Protein 4RS7 (pdb70)

Nearest PDB structures (foldseek):
  6o0c-assembly1_A  TM=2.290E-01  e=5.615E+00  synthetic construct

Foldseek 3Di:
DQLVVVCVCPPVVVCVVVVNAPPVNSVVVSVVVVVVVVVVVLVVVLVVPVVVVCVVVPDDPVRSVVVVCCCVVVPDDDDPVRVD/DQLVVVCVCPPVVVCCVVVNAPVVRSVVVSVVVVVVVVVVVLVVVLVVPVLVVCVVVPDDPVRSVVVSCCCVVVPDDDDPVRPD/DQLVVQCVCPPVVVCCVVVNDPVVRSVVVSVVVVVVVVVVVLVVVCVVPVVVVCVVVPDDPVRSVVVSCCCVVVPDDDDPVRPD/DLLVVVCVVPPVVVCCVVVNAPPVNSVVVSVVVVVVVVVVVLVVVLVVPVLVVCVVVPDDPVRSVVVSCCVVVVPDDDDCVRPPD

Sequence (337 aa):
ADLESLYRAPSIKKLVDEGKLTEKDAEKVYEIWRNEAIYKQASLLWYNTVDLLLKRIGLSEKEREEIFYEVRPYFRLFSREEVFADLESLYRAPSIKKLVDEGKLTEKDAEKVYEIWRNEAIYKQASLLWYNTVDLLLKRIGLSEKEREEIFYEVRPYFRLFSREEVFADLESLYRAPSIKKLVDEGKLTEKDAEKVYEIWRNEAIYKQASLLWYNTVDLLLKRIGLSEKEREEIFYEVRPYFRLFSREEVFADLESLYRAPSIKKLVDEGKLTEKDAEKVYEIWRNEAIYKQASLLWYNTVDLLLKRIGLSEKEREEIFYEVRPYFRLFSREEVFP

B-factor: mean 24.47, std 10.12, range [9.1, 63.1]

Radius of gyration: 21.72 Å; Cα contacts (8 Å, |Δi|>4): 289; chains: 4; bounding box: 53×52×38 Å

Solvent-accessible surface area: 17763 Å² total

InterPro domains:
  IPR003115 ParB-like, N-terminal domain [PF02195] (6-83)
  IPR003115 ParB-like, N-terminal domain [SM00470] (8-95)
  IPR036086 ParB/Sulfiredoxin superfamily [SSF110849] (8-92)
  IPR054524 Ssol_1539-like, N-teminal, second subdomain [PF22445] (222-265)

Secondary structure (DSSP, 8-state):
-HHHHHHH--HHHHHHHTTSS-HHHHHHHHHHHH--HHHHHHHHHHHHTHHHHHHHTT--HHHHHHHHH--GGGSS---HHHH-/-HHHHHHH--HHHHHHHTTSS-HHHHHHHHHHHH--HHHHHHHHHHHTTHHHHHHHTT--HHHHHHHHH--GGGSS---HHHH--/-HHHHHHH--HHHHHHHTTSS-HHHHHHHHHHHH--HHHHHHHHHHHTTHHHHHHHTT--HHHHHHHHH--GGGSS---HHHH-/-HHHHHHH--HHHHHHHTTSS-HHHHHHHHHHHH--HHHHHHHHHHHHTHHHHHHHTT--HHHHHHHHH--GGGSS---HHHH-

Structure (mmCIF, N/CA/C/O backbone):
data_4RS7
#
_entry.id   4RS7
#
_cell.length_a   50.210
_cell.length_b   56.060
_cell.length_c   72.300
_cell.angle_alpha   90.00
_cell.angle_beta   94.40
_cell.angle_gamma   90.00
#
_symmetry.space_group_name_H-M   'P 1 21 1'
#
loop_
_entity.id
_entity.type
_entity.pdbx_description
1 polymer ParB-C
2 water water
#
loop_
_atom_site.group_PDB
_atom_site.id
_atom_site.type_symbol
_atom_site.label_atom_id
_atom_site.label_alt_id
_atom_site.label_comp_id
_atom_site.label_asym_id
_atom_site.label_entity_id
_atom_site.label_seq_id
_atom_site.pdbx_PDB_ins_code
_atom_site.Cartn_x
_atom_site.Cartn_y
_atom_site.Cartn_z
_atom_site.occupancy
_atom_site.B_iso_or_equiv
_atom_site.auth_seq_id
_atom_site.auth_comp_id
_atom_site.auth_asym_id
_atom_site.auth_atom_id
_atom_site.pdbx_PDB_model_num
ATOM 1 N N . ALA A 1 1 ? -13.821 7.915 -24.583 1.00 50.37 375 ALA R N 1
ATOM 2 C CA . ALA A 1 1 ? -13.433 7.374 -25.882 1.00 54.61 375 ALA R CA 1
ATOM 3 C C . ALA A 1 1 ? -13.845 5.910 -26.023 1.00 43.59 375 ALA R C 1
ATOM 4 O O . ALA A 1 1 ? -13.560 5.267 -27.034 1.00 41.59 375 ALA R O 1
ATOM 6 N N . ASP A 1 2 ? -14.522 5.391 -25.005 1.00 45.56 376 ASP R N 1
ATOM 7 C CA . ASP A 1 2 ? -14.942 3.998 -25.003 1.00 34.70 376 ASP R CA 1
ATOM 8 C C . ASP A 1 2 ? -15.819 3.654 -26.202 1.00 32.07 376 ASP R C 1
ATOM 9 O O . ASP A 1 2 ? -15.396 2.916 -27.089 1.00 28.35 376 ASP R O 1
ATOM 14 N N . LEU A 1 3 ? -17.036 4.191 -26.225 1.00 22.50 377 LEU R N 1
ATOM 15 C CA . LEU A 1 3 ? -18.009 3.816 -27.247 1.00 24.15 377 LEU R CA 1
ATOM 16 C C . LEU A 1 3 ? -17.484 4.032 -28.661 1.00 28.97 377 LEU R C 1
ATOM 17 O O . LEU A 1 3 ? -17.823 3.285 -29.577 1.00 25.13 377 LEU R O 1
ATOM 22 N N . GLU A 1 4 ? -16.652 5.049 -28.843 1.00 28.39 378 GLU R N 1
ATOM 23 C CA . GLU A 1 4 ? -16.096 5.306 -30.161 1.00 27.86 378 GLU R CA 1
ATOM 24 C C . GLU A 1 4 ? -15.166 4.174 -30.590 1.00 24.70 378 GLU R C 1
ATOM 25 O O . GLU A 1 4 ? -15.154 3.782 -31.755 1.00 22.01 378 GLU R O 1
ATOM 31 N N . SER A 1 5 ? -14.386 3.655 -29.647 1.00 24.24 379 SER R N 1
ATOM 32 C CA . SER A 1 5 ? -13.497 2.536 -29.938 1.00 27.27 379 SER R CA 1
ATOM 33 C C . SER A 1 5 ? -14.323 1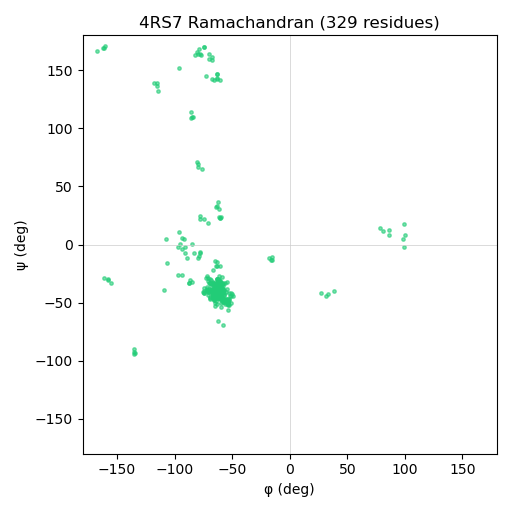.303 -30.280 1.00 19.35 379 SER R C 1
ATOM 34 O O . SER A 1 5 ? -14.042 0.606 -31.253 1.00 23.71 379 SER R O 1
ATOM 37 N N . LEU A 1 6 ? -15.351 1.054 -29.477 1.00 17.41 380 LEU R N 1
ATOM 38 C CA . LEU A 1 6 ? -16.242 -0.080 -29.696 1.00 21.93 380 LEU R CA 1
ATOM 39 C C . LEU A 1 6 ? -16.884 -0.025 -31.081 1.00 21.09 380 LEU R C 1
ATOM 40 O O . LEU A 1 6 ? -16.917 -1.025 -31.800 1.00 20.06 380 LEU R O 1
ATOM 45 N N . TYR A 1 7 ? -17.389 1.147 -31.454 1.00 22.22 381 TYR R N 1
ATOM 46 C CA . TYR A 1 7 ? -18.069 1.309 -32.737 1.00 18.88 381 TYR R CA 1
ATOM 47 C C . TYR A 1 7 ? -17.142 1.064 -33.922 1.00 24.08 381 TYR R C 1
ATOM 48 O O . TYR A 1 7 ? -17.558 0.503 -34.936 1.00 22.54 381 TYR R O 1
ATOM 57 N N . ARG A 1 8 ? -15.888 1.492 -33.804 1.00 23.46 382 ARG R N 1
ATOM 58 C CA . ARG A 1 8 ? -14.917 1.237 -34.863 1.00 25.81 382 ARG R CA 1
ATOM 59 C C . ARG A 1 8 ? -14.637 -0.255 -34.998 1.00 24.66 382 ARG R C 1
ATOM 60 O O . ARG A 1 8 ? -14.503 -0.775 -36.109 1.00 20.44 382 ARG R O 1
ATOM 68 N N . ALA A 1 9 ? -14.556 -0.941 -33.862 1.00 22.67 383 ALA R N 1
ATOM 69 C CA . ALA A 1 9 ? -14.260 -2.369 -33.854 1.00 23.58 383 ALA R CA 1
ATOM 70 C C . ALA A 1 9 ? -15.482 -3.210 -34.215 1.00 23.88 383 ALA R C 1
ATOM 71 O O . ALA A 1 9 ? -15.347 -4.290 -34.784 1.00 19.04 383 ALA R O 1
ATOM 81 N N . PRO A 1 11 ? -18.859 -2.545 -36.164 1.00 19.15 385 PRO R N 1
ATOM 82 C CA . PRO A 1 11 ? -19.826 -1.811 -36.987 1.00 19.88 385 PRO R CA 1
ATOM 83 C C . PRO A 1 11 ? -21.256 -2.305 -36.784 1.00 20.69 385 PRO R C 1
ATOM 84 O O . PRO A 1 11 ? -22.192 -1.520 -36.917 1.00 18.92 385 PRO R O 1
ATOM 88 N N . SER A 1 12 ? -21.419 -3.588 -36.469 1.00 19.37 386 SER R N 1
ATOM 89 C CA . SER A 1 12 ? -22.749 -4.161 -36.272 1.00 25.99 386 SER R CA 1
ATOM 90 C C . SER A 1 12 ? -23.445 -3.553 -35.065 1.00 19.66 386 SER R C 1
ATOM 91 O O . SER A 1 12 ? -24.659 -3.357 -35.073 1.00 16.43 386 SER R O 1
ATOM 94 N N . ILE A 1 13 ? -22.669 -3.271 -34.024 1.00 14.23 387 ILE R N 1
ATOM 95 C CA . ILE A 1 13 ? -23.206 -2.688 -32.801 1.00 15.54 387 ILE R CA 1
ATOM 96 C C . ILE A 1 13 ? -23.537 -1.210 -32.999 1.00 17.08 387 ILE R C 1
ATOM 97 O O . ILE A 1 13 ? -24.576 -0.726 -32.540 1.00 19.32 387 ILE R O 1
ATOM 102 N N . LYS A 1 14 ? -22.646 -0.500 -33.683 1.00 15.69 388 LYS R N 1
ATOM 103 C CA . LYS A 1 14 ? -22.898 0.884 -34.067 1.00 21.36 388 LYS R CA 1
ATOM 104 C C . LYS A 1 14 ? -24.229 1.001 -34.807 1.00 19.04 388 LYS R C 1
ATOM 105 O O . LYS A 1 14 ? -25.052 1.869 -34.501 1.00 20.38 388 LYS R O 1
ATOM 111 N N . LYS A 1 15 ? -24.434 0.119 -35.780 1.00 14.63 389 LYS R N 1
ATOM 112 C CA . LYS A 1 15 ? -25.657 0.123 -36.571 1.00 16.46 389 LYS R CA 1
ATOM 113 C C . LYS A 1 15 ? -26.895 -0.090 -35.695 1.00 18.31 389 LYS R C 1
ATOM 114 O O . LYS A 1 15 ? -27.878 0.638 -35.814 1.00 18.61 389 LYS R O 1
ATOM 120 N N . LEU A 1 16 ? -26.843 -1.080 -34.809 1.00 17.85 390 LEU R N 1
ATOM 121 C CA . LEU A 1 16 ? -27.970 -1.362 -33.925 1.00 20.82 390 LEU R CA 1
ATOM 122 C C . LEU A 1 16 ? -28.338 -0.154 -33.061 1.00 20.75 390 LEU R C 1
ATOM 123 O O . LEU A 1 16 ? -29.515 0.135 -32.861 1.00 21.00 390 LEU R O 1
ATOM 128 N N . VAL A 1 17 ? -27.335 0.552 -32.549 1.00 17.03 391 VAL R N 1
ATOM 129 C CA . VAL A 1 17 ? -27.593 1.765 -31.775 1.00 22.31 391 VAL R CA 1
ATOM 130 C C . VAL A 1 17 ? -28.198 2.858 -32.662 1.00 23.75 391 VAL R C 1
ATOM 131 O O . VAL A 1 17 ? -29.194 3.485 -32.297 1.00 22.45 391 VAL R O 1
ATOM 135 N N . ASP A 1 18 ? -27.597 3.073 -33.830 1.00 22.20 392 ASP R N 1
ATOM 136 C CA . ASP A 1 18 ? -28.080 4.085 -34.772 1.00 21.94 392 ASP R CA 1
ATOM 137 C C . ASP A 1 18 ? -29.510 3.806 -35.228 1.00 21.92 392 ASP R C 1
ATOM 138 O O . ASP A 1 18 ? -30.260 4.734 -35.529 1.00 22.89 392 ASP R O 1
ATOM 143 N N . GLU A 1 19 ? -29.870 2.524 -35.288 1.00 17.47 393 GLU R N 1
ATOM 144 C CA . GLU A 1 19 ? -31.200 2.103 -35.712 1.00 21.07 393 GLU R CA 1
ATOM 145 C C . GLU A 1 19 ? -32.203 2.266 -34.580 1.00 24.44 393 GLU R C 1
ATOM 146 O O . GLU A 1 19 ? -33.410 2.132 -34.782 1.00 22.87 393 GLU R O 1
ATOM 152 N N . GLY A 1 20 ? -31.694 2.542 -33.385 1.00 20.34 394 GLY R N 1
ATOM 153 C CA . GLY A 1 20 ? -32.538 2.720 -32.219 1.00 27.04 394 GLY R CA 1
ATOM 154 C C . GLY A 1 20 ? -32.895 1.434 -31.490 1.00 23.05 394 GLY R C 1
ATOM 155 O O . GLY A 1 20 ? -33.723 1.455 -30.586 1.00 24.08 394 GLY R O 1
ATOM 156 N N . LYS A 1 21 ? -32.274 0.319 -31.869 1.00 24.31 395 LYS R N 1
ATOM 157 C CA . LYS A 1 21 ? -32.585 -0.977 -31.254 1.00 22.27 395 LYS R CA 1
ATOM 158 C C . LYS A 1 21 ? -31.780 -1.240 -29.981 1.00 29.93 395 LYS R C 1
ATOM 159 O O . LYS A 1 21 ? -32.240 -1.934 -29.073 1.00 25.62 395 LYS R O 1
ATOM 165 N N . LEU A 1 22 ? -30.569 -0.700 -29.927 1.00 26.83 396 LEU R N 1
ATOM 166 C CA . LEU A 1 22 ? -29.749 -0.813 -28.729 1.00 27.80 396 LEU R CA 1
ATOM 167 C C . LEU A 1 22 ? -29.543 0.559 -28.112 1.00 25.39 396 LEU R C 1
ATOM 168 O O . LEU A 1 22 ? -29.205 1.515 -28.809 1.00 24.77 396 LEU R O 1
ATOM 173 N N . THR A 1 23 ? -29.751 0.657 -26.805 1.00 23.31 397 THR R N 1
ATOM 174 C CA . THR A 1 23 ? -29.549 1.919 -26.109 1.00 28.30 397 THR R CA 1
ATOM 175 C C . THR A 1 23 ? -28.062 2.150 -25.881 1.00 33.11 397 THR R C 1
ATOM 176 O O . THR A 1 23 ? -27.251 1.224 -25.994 1.00 28.70 397 THR R O 1
ATOM 180 N N . GLU A 1 24 ? -27.707 3.386 -25.555 1.00 23.73 398 GLU R N 1
ATOM 181 C CA . GLU A 1 24 ? -26.319 3.731 -25.294 1.00 30.36 398 GLU R CA 1
ATOM 182 C C . GLU A 1 24 ? -25.789 2.983 -24.073 1.00 32.12 398 GLU R C 1
ATOM 183 O O . GLU A 1 24 ? -24.646 2.530 -24.068 1.00 35.07 398 GLU R O 1
ATOM 189 N N . LYS A 1 25 ? -26.620 2.845 -23.042 1.00 27.41 399 LYS R N 1
ATOM 190 C CA . LYS A 1 25 ? -26.240 2.054 -21.875 1.00 31.38 399 LYS R CA 1
ATOM 191 C C . LYS A 1 25 ? -26.015 0.605 -22.282 1.00 35.09 399 LYS R C 1
ATOM 192 O O . LYS A 1 25 ? -25.102 -0.053 -21.785 1.00 31.64 399 LYS R O 1
ATOM 198 N N . ASP A 1 26 ? -26.859 0.110 -23.183 1.00 31.31 400 ASP R N 1
ATOM 199 C CA . ASP A 1 26 ? -26.666 -1.215 -23.759 1.00 30.22 400 ASP R CA 1
ATOM 200 C C . ASP A 1 26 ? -25.269 -1.321 -24.360 1.00 22.76 400 ASP R C 1
ATOM 201 O O . ASP A 1 26 ? -24.545 -2.280 -24.102 1.00 28.99 400 ASP R O 1
ATOM 206 N N . ALA A 1 27 ? -24.901 -0.331 -25.170 1.00 23.67 401 ALA R N 1
ATOM 207 C CA . ALA A 1 27 ? -23.601 -0.321 -25.833 1.00 23.86 401 ALA R CA 1
ATOM 208 C C . ALA A 1 27 ? -22.456 -0.274 -24.823 1.00 29.22 401 ALA R C 1
ATOM 209 O O . ALA A 1 27 ? -21.377 -0.819 -25.072 1.00 21.30 401 ALA R O 1
ATOM 211 N N . GLU A 1 28 ? -22.698 0.381 -23.690 1.00 26.19 402 GLU R N 1
ATOM 212 C CA . GLU A 1 28 ? -21.707 0.478 -22.620 1.00 27.92 402 GLU R CA 1
ATOM 213 C C . GLU A 1 28 ? -21.404 -0.894 -22.029 1.00 25.23 402 GLU R C 1
ATOM 214 O O . GLU A 1 28 ? -20.258 -1.198 -21.695 1.00 25.04 402 GLU R O 1
ATOM 220 N N . LYS A 1 29 ? -22.442 -1.712 -21.897 1.00 22.82 403 LYS R N 1
ATOM 221 C CA . LYS A 1 29 ? -22.291 -3.085 -21.431 1.00 20.33 403 LYS R CA 1
ATOM 222 C C . LYS A 1 29 ? -21.480 -3.897 -22.434 1.00 24.78 403 LYS R C 1
ATOM 223 O O . LYS A 1 29 ? -20.581 -4.646 -22.058 1.00 20.23 403 LYS R O 1
ATOM 229 N N . VAL A 1 30 ? -21.809 -3.741 -23.714 1.00 22.50 404 VAL R N 1
ATOM 230 C CA . VAL A 1 30 ? -21.116 -4.445 -24.790 1.00 21.11 404 VAL R CA 1
ATOM 231 C C . VAL A 1 30 ? -19.629 -4.099 -24.802 1.00 18.37 404 VAL R C 1
ATOM 232 O O . VAL A 1 30 ? -18.784 -4.969 -25.006 1.00 18.99 404 VAL R O 1
ATOM 236 N N . TYR A 1 31 ? -19.313 -2.826 -24.583 1.00 17.65 405 TYR R N 1
ATOM 237 C CA . TYR A 1 31 ? -17.923 -2.396 -24.488 1.00 18.96 405 TYR R CA 1
ATOM 238 C C . TYR A 1 31 ? -17.164 -3.220 -23.453 1.00 15.67 405 TYR R C 1
ATOM 239 O O . TYR A 1 31 ? -16.089 -3.748 -23.728 1.00 21.23 405 TYR R O 1
ATOM 248 N N . GLU A 1 32 ? -17.729 -3.319 -22.257 1.00 19.68 406 GLU R N 1
ATOM 249 C CA . GLU A 1 32 ? -17.065 -4.015 -21.160 1.00 26.88 406 GLU R CA 1
ATOM 250 C C . GLU A 1 32 ? -16.807 -5.481 -21.483 1.00 21.26 406 GLU R C 1
ATOM 251 O O . GLU A 1 32 ? -15.740 -6.010 -21.183 1.00 19.00 406 GLU R O 1
ATOM 257 N N . ILE A 1 33 ? -17.792 -6.125 -22.101 1.00 19.06 407 ILE R N 1
ATOM 258 C CA . ILE A 1 33 ? -17.663 -7.513 -22.521 1.00 18.66 407 ILE R CA 1
ATOM 259 C C . ILE A 1 33 ? -16.615 -7.660 -23.628 1.00 15.68 407 ILE R C 1
ATOM 260 O O . ILE A 1 33 ? -15.813 -8.595 -23.611 1.00 15.17 407 ILE R O 1
ATOM 265 N N . TRP A 1 34 ? -16.634 -6.735 -24.587 1.00 16.33 408 TRP R N 1
ATOM 266 C CA . TRP A 1 34 ? -15.641 -6.686 -25.662 1.00 17.17 408 TRP R CA 1
ATOM 267 C C . TRP A 1 34 ? -14.229 -6.646 -25.094 1.00 15.61 408 TRP R C 1
ATOM 268 O O . TRP A 1 34 ? -13.349 -7.390 -25.532 1.00 15.89 408 TRP R O 1
ATOM 279 N N . ARG A 1 35 ? -14.020 -5.775 -24.110 1.00 19.16 409 ARG R N 1
ATOM 280 C CA . ARG A 1 35 ? -12.725 -5.663 -23.446 1.00 17.78 409 ARG R CA 1
ATOM 281 C C . ARG A 1 35 ? -12.387 -6.923 -22.654 1.00 17.15 409 ARG R C 1
ATOM 282 O O . ARG A 1 35 ? -11.267 -7.426 -22.726 1.00 20.85 409 ARG R O 1
ATOM 290 N N . ASN A 1 36 ? -13.355 -7.430 -21.896 1.00 22.27 410 ASN R N 1
ATOM 291 C CA . ASN A 1 36 ? -13.131 -8.611 -21.068 1.00 18.37 410 ASN R CA 1
ATOM 292 C C . ASN A 1 36 ? -12.774 -9.845 -21.892 1.00 23.02 410 ASN R C 1
ATOM 293 O O . ASN A 1 36 ? -11.960 -10.676 -21.477 1.00 19.45 410 ASN R O 1
ATOM 306 N N . GLU A 1 38 ? -11.035 -10.068 -24.534 1.00 15.76 412 GLU R N 1
ATOM 307 C CA . GLU A 1 38 ? -9.633 -10.080 -24.941 1.00 17.84 412 GLU R CA 1
ATOM 308 C C . GLU A 1 38 ? -8.775 -10.852 -23.940 1.00 16.62 412 GLU R C 1
ATOM 309 O O . GLU A 1 38 ? -7.879 -11.604 -24.327 1.00 13.54 412 GLU R O 1
ATOM 315 N N . ALA A 1 39 ? -9.061 -10.674 -22.654 1.00 15.98 413 ALA R N 1
ATOM 316 C CA . ALA A 1 39 ? -8.280 -11.322 -21.604 1.00 16.19 413 ALA R CA 1
ATOM 317 C C . ALA A 1 39 ? -8.324 -12.848 -21.708 1.00 14.00 413 ALA R C 1
ATOM 318 O O . ALA A 1 39 ? -7.359 -13.529 -21.371 1.00 9.10 413 ALA R O 1
ATOM 320 N N . ILE A 1 40 ? -9.440 -13.385 -22.188 1.00 13.27 414 ILE R N 1
ATOM 321 C CA . ILE A 1 40 ? -9.563 -14.829 -22.334 1.00 14.23 414 ILE R CA 1
ATOM 322 C C . ILE A 1 40 ? -8.572 -15.349 -23.375 1.00 14.71 414 ILE R C 1
ATOM 323 O O . ILE A 1 40 ? -7.878 -16.340 -23.151 1.00 10.00 414 ILE R O 1
ATOM 328 N N . TYR A 1 41 ? -8.489 -14.666 -24.508 1.00 10.64 415 TYR R N 1
ATOM 329 C CA . TYR A 1 41 ? -7.578 -15.090 -25.562 1.00 15.29 415 TYR R CA 1
ATOM 330 C C . TYR A 1 41 ? -6.114 -14.843 -25.188 1.00 13.92 415 TYR R C 1
ATOM 331 O O . TYR A 1 41 ? -5.221 -15.577 -25.621 1.00 12.53 415 TYR R O 1
ATOM 340 N N . LYS A 1 42 ? -5.879 -13.828 -24.359 1.00 12.54 416 LYS R N 1
ATOM 341 C CA . LYS A 1 42 ? -4.549 -13.590 -23.801 1.00 13.99 416 LYS R CA 1
ATOM 342 C C . LYS A 1 42 ? -4.133 -14.720 -22.863 1.00 11.13 416 LYS R C 1
ATOM 343 O O . LYS A 1 42 ? -2.985 -15.153 -22.881 1.00 12.29 416 LYS R O 1
ATOM 349 N N . GLN A 1 43 ? -5.071 -15.182 -22.037 1.00 11.99 417 GLN R N 1
ATOM 350 C CA . GLN A 1 43 ? -4.797 -16.256 -21.075 1.00 12.95 417 GLN R CA 1
ATOM 351 C C . GLN A 1 43 ? -4.307 -17.520 -21.768 1.00 14.84 417 GLN R C 1
ATOM 352 O O . GLN A 1 43 ? -3.417 -18.216 -21.272 1.00 11.88 417 GLN R O 1
ATOM 358 N N . ALA A 1 44 ? -4.899 -17.810 -22.920 1.00 9.95 418 ALA R N 1
ATOM 359 C CA . ALA A 1 44 ? -4.484 -18.939 -23.737 1.00 11.30 418 ALA R CA 1
ATOM 360 C C . ALA A 1 44 ? -3.063 -18.745 -24.262 1.00 11.12 418 ALA R C 1
ATOM 361 O O . ALA A 1 44 ? -2.257 -19.673 -24.239 1.00 14.16 418 ALA R O 1
ATOM 363 N N . SER A 1 45 ? -2.754 -17.542 -24.742 1.00 11.14 419 SER R N 1
ATOM 364 C CA . SER A 1 45 ? -1.406 -17.255 -25.217 1.00 10.16 419 SER R CA 1
ATOM 365 C C . SER A 1 45 ? -0.402 -17.413 -24.080 1.00 13.65 419 SER R C 1
ATOM 366 O O . SER A 1 45 ? 0.693 -17.934 -24.279 1.00 14.76 419 SER R O 1
ATOM 369 N N . LEU A 1 46 ? -0.778 -16.949 -22.889 1.00 14.04 420 LEU R N 1
ATOM 370 C CA . LEU A 1 46 ? 0.081 -17.075 -21.714 1.00 15.70 420 LEU R CA 1
ATOM 371 C C . LEU A 1 46 ? 0.395 -18.536 -21.365 1.00 14.45 420 LEU R C 1
ATOM 372 O O . LEU A 1 46 ? 1.539 -18.871 -21.050 1.00 13.02 420 LEU R O 1
ATOM 377 N N . LEU A 1 47 ? -0.616 -19.400 -21.411 1.00 12.66 421 LEU R N 1
ATOM 378 C CA . LEU A 1 47 ? -0.397 -20.821 -21.163 1.00 16.43 421 LEU R CA 1
ATOM 379 C C . LEU A 1 47 ? 0.586 -21.384 -22.184 1.00 17.40 421 LEU R C 1
ATOM 380 O O . LEU A 1 47 ? 1.509 -22.109 -21.826 1.00 16.11 421 LEU R O 1
ATOM 385 N N . TRP A 1 48 ? 0.388 -21.042 -23.455 1.00 14.36 422 TRP R N 1
ATOM 386 C CA . TRP A 1 48 ? 1.306 -21.479 -24.506 1.00 14.18 422 TRP R CA 1
ATOM 387 C C . TRP A 1 48 ? 2.751 -21.107 -24.176 1.00 16.78 422 TRP R C 1
ATOM 388 O O . TRP A 1 48 ? 3.622 -21.972 -24.127 1.00 15.20 422 TRP R O 1
ATOM 399 N N . TYR A 1 49 ? 2.996 -19.823 -23.944 1.00 13.83 423 TYR R N 1
ATOM 400 C CA . TYR A 1 49 ? 4.354 -19.334 -23.691 1.00 13.86 423 TYR R CA 1
ATOM 401 C C . TYR A 1 49 ? 5.007 -19.989 -22.474 1.00 17.70 423 TYR R C 1
ATOM 402 O O . TYR A 1 49 ? 6.231 -20.104 -22.405 1.00 19.93 423 TYR R O 1
ATOM 411 N N . ASN A 1 50 ? 4.193 -20.411 -21.514 1.00 18.19 424 ASN R N 1
ATOM 412 C CA . ASN 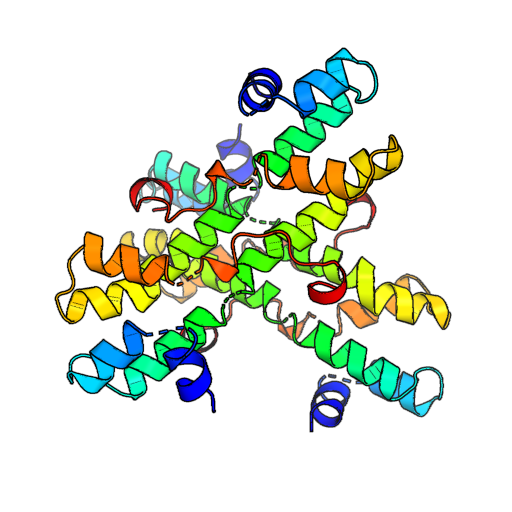A 1 50 ? 4.711 -20.993 -20.277 1.00 14.11 424 ASN R CA 1
ATOM 413 C C . ASN A 1 50 ? 4.797 -22.514 -20.265 1.00 15.71 424 ASN R C 1
ATOM 414 O O . ASN A 1 50 ? 5.203 -23.104 -19.265 1.00 17.06 424 ASN R O 1
ATOM 419 N N . THR A 1 51 ? 4.405 -23.152 -21.360 1.00 12.25 425 THR R N 1
ATOM 420 C CA . THR A 1 51 ? 4.417 -24.608 -21.406 1.00 13.52 425 THR R CA 1
ATOM 421 C C . THR A 1 51 ? 5.005 -25.129 -22.712 1.00 20.60 425 THR R C 1
ATOM 422 O O . THR A 1 51 ? 6.219 -25.275 -22.835 1.00 19.93 425 THR R O 1
ATOM 426 N N . VAL A 1 52 ? 4.145 -25.401 -23.686 1.00 19.09 426 VAL R N 1
ATOM 427 C CA . VAL A 1 52 ? 4.598 -26.007 -24.933 1.00 20.18 426 VAL R CA 1
ATOM 428 C C . VAL A 1 52 ? 5.633 -25.163 -25.679 1.00 17.95 426 VAL R C 1
ATOM 429 O O . VAL A 1 52 ? 6.532 -25.711 -26.317 1.00 19.79 426 VAL R O 1
ATOM 433 N N . ASP A 1 53 ? 5.524 -23.839 -25.603 1.00 16.00 427 ASP R N 1
ATOM 434 C CA . ASP A 1 53 ? 6.496 -22.996 -26.296 1.00 19.08 427 ASP R CA 1
ATOM 435 C C . ASP A 1 53 ? 7.903 -23.232 -25.750 1.00 22.88 427 ASP R C 1
ATOM 436 O O . ASP A 1 53 ? 8.880 -23.178 -26.493 1.00 21.07 427 ASP R O 1
ATOM 441 N N . LEU A 1 54 ? 8.003 -23.492 -24.451 1.00 19.63 428 LEU R N 1
ATOM 442 C CA . LEU A 1 54 ? 9.305 -23.712 -23.831 1.00 20.40 428 LEU R CA 1
ATOM 443 C C . LEU A 1 54 ? 9.883 -25.035 -24.309 1.00 23.86 428 LEU R C 1
ATOM 444 O O . LEU A 1 54 ? 11.057 -25.123 -24.669 1.00 25.30 428 LEU R O 1
ATOM 449 N N . LEU A 1 55 ? 9.044 -26.062 -24.309 1.00 22.43 429 LEU R N 1
ATOM 450 C CA . LEU A 1 55 ? 9.430 -27.374 -24.808 1.00 27.80 429 LEU R CA 1
ATOM 451 C C . LEU A 1 55 ? 9.982 -27.296 -26.235 1.00 25.22 429 LEU R C 1
ATOM 452 O O . LEU A 1 55 ? 11.061 -27.813 -26.519 1.00 26.07 429 LEU R O 1
ATOM 457 N N . LEU A 1 56 ? 9.246 -26.639 -27.125 1.00 21.88 430 LEU R N 1
ATOM 458 C CA . LEU A 1 56 ? 9.654 -26.547 -28.524 1.00 23.23 430 LEU R CA 1
ATOM 459 C C . LEU A 1 56 ? 10.906 -25.690 -28.695 1.00 27.44 430 LEU R C 1
ATOM 460 O O . LEU A 1 56 ? 11.705 -25.918 -29.601 1.00 24.08 430 LEU R O 1
ATOM 465 N N . LYS A 1 57 ? 11.073 -24.707 -27.817 1.00 25.87 431 LYS R N 1
ATOM 466 C CA . LYS A 1 57 ? 12.266 -23.872 -27.828 1.00 23.67 431 LYS R CA 1
ATOM 467 C C . LYS A 1 57 ? 13.489 -24.734 -27.577 1.00 28.61 431 LYS R C 1
ATOM 468 O O . LYS A 1 57 ? 14.500 -24.616 -28.270 1.00 34.00 431 LYS R O 1
ATOM 474 N N . ARG A 1 58 ? 13.388 -25.596 -26.571 1.00 26.65 432 ARG R N 1
ATOM 475 C CA . ARG A 1 58 ? 14.502 -26.434 -26.149 1.00 29.60 432 ARG R CA 1
ATOM 476 C C . ARG A 1 58 ? 15.003 -27.335 -27.267 1.00 34.31 432 ARG R C 1
ATOM 477 O O . ARG A 1 58 ? 16.193 -27.619 -27.357 1.00 32.97 432 ARG R O 1
ATOM 485 N N . ILE A 1 59 ? 14.090 -27.783 -28.120 1.00 31.98 433 ILE R N 1
ATOM 486 C CA . ILE A 1 59 ? 14.458 -28.703 -29.191 1.00 34.01 433 ILE R CA 1
ATOM 487 C C . ILE A 1 59 ? 14.821 -27.984 -30.490 1.00 35.27 433 ILE R C 1
ATOM 488 O O . ILE A 1 59 ? 15.065 -28.622 -31.512 1.00 48.15 433 ILE R O 1
ATOM 493 N N . GLY A 1 60 ? 14.846 -26.656 -30.446 1.00 30.26 434 GLY R N 1
ATOM 494 C CA . GLY A 1 60 ? 15.428 -25.870 -31.518 1.00 32.87 434 GLY R CA 1
ATOM 495 C C . GLY A 1 60 ? 14.496 -25.280 -32.559 1.00 35.15 434 GLY R C 1
ATOM 496 O O . GLY A 1 60 ? 14.962 -24.685 -33.528 1.00 34.87 434 GLY R O 1
ATOM 497 N N . LEU A 1 61 ? 13.189 -25.428 -32.372 1.00 34.04 435 LEU R N 1
ATOM 498 C CA . LEU A 1 61 ? 12.239 -24.893 -33.343 1.00 28.56 435 LEU R CA 1
ATOM 499 C C . LEU A 1 61 ? 12.318 -23.377 -33.436 1.00 31.08 435 LEU R C 1
ATOM 500 O O . LEU A 1 61 ? 12.598 -22.700 -32.449 1.00 36.30 435 LEU R O 1
ATOM 505 N N . SER A 1 62 ? 12.083 -22.846 -34.631 1.00 28.51 436 SER R N 1
ATOM 506 C CA . SER A 1 62 ? 12.096 -21.406 -34.829 1.00 32.61 436 SER R CA 1
ATOM 507 C C . SER A 1 62 ? 10.783 -20.799 -34.352 1.00 33.40 436 SER R C 1
ATOM 508 O O . SER A 1 62 ? 9.795 -21.505 -34.156 1.00 28.14 436 SER R O 1
ATOM 511 N N . GLU A 1 63 ? 10.779 -19.485 -34.171 1.00 27.86 437 GLU R N 1
ATOM 512 C CA . GLU A 1 63 ? 9.578 -18.765 -33.778 1.00 33.65 437 GLU R CA 1
ATOM 513 C C . GLU A 1 63 ? 8.417 -19.032 -34.734 1.00 30.27 437 GLU R C 1
ATOM 514 O O . GLU A 1 63 ? 7.269 -19.153 -34.310 1.00 22.73 437 GLU R O 1
ATOM 520 N N . LYS A 1 64 ? 8.715 -19.125 -36.024 1.00 23.17 438 LYS R N 1
ATOM 521 C CA . LYS A 1 64 ? 7.677 -19.370 -37.019 1.00 30.24 438 LYS R CA 1
ATOM 522 C C . LYS A 1 64 ? 7.153 -20.796 -36.925 1.00 21.69 438 LYS R C 1
ATOM 523 O O . LYS A 1 64 ? 5.954 -21.033 -37.036 1.00 21.52 438 LYS R O 1
ATOM 529 N N . GLU A 1 65 ? 8.064 -21.739 -36.719 1.00 21.39 439 GLU R N 1
ATOM 530 C CA . GLU A 1 65 ? 7.707 -23.147 -36.592 1.00 23.05 439 GLU R CA 1
ATOM 531 C C . GLU A 1 65 ? 6.868 -23.395 -35.340 1.00 22.79 439 GLU R C 1
ATOM 532 O O . GLU A 1 65 ? 5.923 -24.178 -35.361 1.00 16.93 439 GLU R O 1
ATOM 538 N N . ARG A 1 66 ? 7.212 -22.724 -34.248 1.00 18.53 440 ARG R N 1
ATOM 539 C CA . ARG A 1 66 ? 6.460 -22.885 -33.009 1.00 21.22 440 ARG R CA 1
ATOM 540 C C . ARG A 1 66 ? 5.069 -22.286 -33.131 1.00 18.30 440 ARG R C 1
ATOM 541 O O . ARG A 1 66 ? 4.101 -22.852 -32.629 1.00 16.27 440 ARG R O 1
ATOM 549 N N . GLU A 1 67 ? 4.979 -21.141 -33.801 1.00 14.76 441 GLU R N 1
ATOM 550 C CA . GLU A 1 67 ? 3.703 -20.471 -34.014 1.00 18.04 441 GLU R CA 1
ATOM 551 C C . GLU A 1 67 ? 2.763 -21.333 -34.850 1.00 16.39 441 GLU R C 1
ATOM 552 O O . GLU A 1 67 ? 1.559 -21.364 -34.607 1.00 15.22 441 GLU R O 1
ATOM 558 N N . GLU A 1 68 ? 3.317 -22.029 -35.839 1.00 18.86 442 GLU R N 1
ATOM 559 C CA . GLU A 1 68 ? 2.529 -22.929 -36.670 1.00 17.96 442 GLU R CA 1
ATOM 560 C C . GLU A 1 68 ? 1.913 -24.036 -35.825 1.00 16.71 442 GLU R C 1
ATOM 561 O O . GLU A 1 68 ? 0.764 -24.426 -36.028 1.00 13.44 442 GLU R O 1
ATOM 567 N N . ILE A 1 69 ? 2.687 -24.542 -34.874 1.00 11.76 443 ILE R N 1
ATOM 568 C CA . ILE A 1 69 ? 2.200 -25.587 -33.989 1.00 13.43 443 ILE R CA 1
ATOM 569 C C . ILE A 1 69 ? 1.091 -25.072 -33.063 1.00 13.24 443 ILE R C 1
ATOM 570 O O . ILE A 1 69 ? 0.097 -25.763 -32.835 1.00 11.45 443 ILE R O 1
ATOM 575 N N . PHE A 1 70 ? 1.252 -23.853 -32.553 1.00 12.14 444 PHE R N 1
ATOM 576 C CA . PHE A 1 70 ? 0.194 -23.215 -31.767 1.00 12.07 444 PHE R CA 1
ATOM 577 C C . PHE A 1 70 ? -1.125 -23.188 -32.531 1.00 12.05 444 PHE R C 1
ATOM 578 O O . PHE A 1 70 ? -2.163 -23.587 -32.007 1.00 12.40 444 PHE R O 1
ATOM 586 N N . TYR A 1 71 ? -1.088 -22.723 -33.775 1.00 13.89 445 TYR R N 1
ATOM 587 C CA . TYR A 1 71 ? -2.320 -22.608 -34.549 1.00 11.92 445 TYR R CA 1
ATOM 588 C C . TYR A 1 71 ? -2.908 -23.980 -34.874 1.00 12.85 445 TYR R C 1
ATOM 589 O O . TYR A 1 71 ? -4.124 -24.151 -34.915 1.00 12.98 445 TYR R O 1
ATOM 598 N N . GLU A 1 72 ? -2.042 -24.963 -35.084 1.00 17.30 446 GLU R N 1
ATOM 599 C CA . GLU A 1 72 ? -2.508 -26.329 -35.283 1.00 15.24 446 GLU R CA 1
ATOM 600 C C . GLU A 1 72 ? -3.257 -26.801 -34.044 1.00 15.41 446 GLU R C 1
ATOM 601 O O . GLU A 1 72 ? -4.261 -27.506 -34.148 1.00 12.96 446 GLU R O 1
ATOM 615 N N . VAL A 1 74 ? -4.844 -24.849 -31.661 1.00 16.33 448 VAL R N 1
ATOM 616 C CA . VAL A 1 74 ? -5.989 -24.074 -31.176 1.00 14.32 448 VAL R CA 1
ATOM 617 C C . VAL A 1 74 ? -7.007 -23.628 -32.229 1.00 15.36 448 VAL R C 1
ATOM 618 O O . VAL A 1 74 ? -8.088 -23.168 -31.877 1.00 16.16 448 VAL R O 1
ATOM 622 N N . ARG A 1 75 ? -6.676 -23.757 -33.509 1.00 12.75 449 ARG R N 1
ATOM 623 C CA . ARG A 1 75 ? -7.608 -23.334 -34.554 1.00 17.20 449 ARG R CA 1
ATOM 624 C C . ARG A 1 75 ? -9.036 -23.877 -34.363 1.00 16.15 449 ARG R C 1
ATOM 625 O O . ARG A 1 75 ? -10.007 -23.139 -34.521 1.00 17.99 449 ARG R O 1
ATOM 633 N N . PRO A 1 76 ? -9.170 -25.170 -34.030 1.00 16.63 450 PRO R N 1
ATOM 634 C CA . PRO A 1 76 ? -10.518 -25.715 -33.821 1.00 18.78 450 PRO R CA 1
ATOM 635 C C . PRO A 1 76 ? -11.279 -25.022 -32.689 1.00 18.47 450 PRO R C 1
ATOM 636 O O . PRO A 1 76 ? -12.502 -25.132 -32.626 1.00 19.61 450 PRO R O 1
ATOM 640 N N . TYR A 1 77 ? -10.563 -24.317 -31.817 1.00 13.70 451 TYR R N 1
ATOM 641 C CA . TYR A 1 77 ? -11.178 -23.640 -30.676 1.00 15.41 451 TYR R CA 1
ATOM 642 C C . TYR A 1 77 ? -11.628 -22.215 -31.000 1.00 17.10 451 TYR R C 1
ATOM 643 O O . TYR A 1 77 ? -12.329 -21.589 -30.205 1.00 17.25 451 TYR R O 1
ATOM 652 N N . PHE A 1 78 ? -11.201 -21.703 -32.150 1.00 14.45 452 PHE R N 1
ATOM 653 C CA . PHE A 1 78 ? -11.533 -20.340 -32.565 1.00 13.90 452 PHE R CA 1
ATOM 654 C C . PHE A 1 78 ? -12.944 -20.300 -33.142 1.00 15.97 452 PHE R C 1
ATOM 655 O O . PHE A 1 78 ? -13.130 -20.110 -34.344 1.00 14.98 452 PHE R O 1
ATOM 663 N N . ARG A 1 79 ? -13.935 -20.493 -32.280 1.00 16.35 453 ARG R N 1
ATOM 664 C CA . ARG A 1 79 ? -15.322 -20.557 -32.713 1.00 16.33 453 ARG R CA 1
ATOM 665 C C . ARG A 1 79 ? -16.240 -20.307 -31.531 1.00 17.69 453 ARG R C 1
ATOM 666 O O . ARG A 1 79 ? -15.792 -20.254 -30.387 1.00 15.21 453 ARG R O 1
ATOM 674 N N . LEU A 1 80 ? -17.530 -20.145 -31.807 1.00 13.55 454 LEU R N 1
ATOM 675 C CA . LEU A 1 80 ? -18.517 -20.092 -30.742 1.00 17.24 454 LEU R CA 1
ATOM 676 C C . LEU A 1 80 ? -18.918 -21.523 -30.404 1.00 20.21 454 LEU R C 1
ATOM 677 O O . LEU A 1 80 ? -19.497 -22.214 -31.241 1.00 16.59 454 LEU R O 1
ATOM 682 N N . PHE A 1 81 ? -18.583 -21.977 -29.197 1.00 18.40 455 PHE R N 1
ATOM 683 C CA . PHE A 1 81 ? -19.011 -23.297 -28.737 1.00 19.74 455 PHE R CA 1
ATOM 684 C C . PHE A 1 81 ? -20.529 -23.286 -28.607 1.00 19.64 455 PHE R C 1
ATOM 685 O O . PHE A 1 81 ? -21.105 -22.289 -28.183 1.00 20.02 455 PHE R O 1
ATOM 693 N N . SER A 1 82 ? -21.179 -24.384 -28.978 1.00 21.10 456 SER R N 1
ATOM 694 C CA . SER A 1 82 ? -22.632 -24.461 -28.881 1.00 17.40 456 SER R CA 1
ATOM 695 C C . SER A 1 82 ? -23.071 -24.454 -27.420 1.00 24.22 456 SER R C 1
ATOM 696 O O . SER A 1 82 ? -22.287 -24.775 -26.526 1.00 21.59 456 SER R O 1
ATOM 699 N N . ARG A 1 83 ? -24.325 -24.082 -27.182 1.00 24.71 457 ARG R N 1
ATOM 700 C CA . ARG A 1 83 ? -24.872 -24.086 -25.830 1.00 30.17 457 ARG R CA 1
ATOM 701 C C . ARG A 1 83 ? -24.777 -25.481 -25.229 1.00 25.62 457 ARG R C 1
ATOM 702 O O . ARG A 1 83 ? -24.582 -25.632 -24.025 1.00 30.59 457 ARG R O 1
ATOM 710 N N . GLU A 1 84 ? -24.905 -26.500 -26.071 1.00 27.81 458 GLU R N 1
ATOM 711 C CA . GLU A 1 84 ? -24.866 -27.876 -25.591 1.00 31.06 458 GLU R CA 1
ATOM 712 C C . GLU A 1 84 ? -23.456 -28.288 -25.171 1.00 32.65 458 GLU R C 1
ATOM 713 O O . GLU A 1 84 ? -23.285 -29.164 -24.322 1.00 30.65 458 GLU R O 1
ATOM 719 N N . GLU A 1 85 ? -22.449 -27.652 -25.766 1.00 24.90 459 GLU R N 1
ATOM 720 C CA . GLU A 1 85 ? -21.060 -27.923 -25.413 1.00 28.95 459 GLU R CA 1
ATOM 721 C C . GLU A 1 85 ? -20.687 -27.300 -24.073 1.00 27.74 459 GLU R C 1
ATOM 722 O O . GLU A 1 85 ? -19.939 -27.886 -23.292 1.00 23.39 459 GLU R O 1
ATOM 728 N N . VAL A 1 86 ? -21.213 -26.109 -23.812 1.00 21.20 460 VAL R N 1
ATOM 729 C CA . VAL A 1 86 ? -20.853 -25.371 -22.607 1.00 29.39 460 VAL R CA 1
ATOM 730 C C . VAL A 1 86 ? -21.825 -25.624 -21.454 1.00 31.37 460 VAL R C 1
ATOM 731 O O . VAL A 1 86 ? -21.459 -25.506 -20.281 1.00 28.29 460 VAL R O 1
ATOM 735 N N . PHE A 1 87 ? -23.061 -25.974 -21.790 1.00 30.23 461 PHE R N 1
ATOM 736 C CA . PHE A 1 87 ? -24.087 -26.225 -20.783 1.00 35.15 461 PHE R CA 1
ATOM 737 C C . PHE A 1 87 ? -24.643 -27.640 -20.898 1.00 37.96 461 PHE R C 1
ATOM 738 O O . PHE A 1 87 ? -25.662 -27.850 -21.554 1.00 40.32 461 PHE R O 1
ATOM 746 N N . ALA B 1 1 ? -5.186 -44.042 -25.367 1.00 30.95 375 ALA D N 1
ATOM 747 C CA . ALA B 1 1 ? -5.947 -43.418 -26.442 1.00 39.20 375 ALA D CA 1
ATOM 748 C C . ALA B 1 1 ? -5.736 -41.905 -26.452 1.00 36.24 375 ALA D C 1
ATOM 749 O O . ALA B 1 1 ? -6.176 -41.216 -27.372 1.00 28.08 375 ALA D O 1
ATOM 751 N N . ASP B 1 2 ? -5.065 -41.398 -25.422 1.00 36.41 376 ASP D N 1
ATOM 752 C CA . ASP B 1 2 ? -4.741 -39.978 -25.341 1.00 31.23 376 ASP D CA 1
ATOM 753 C C . ASP B 1 2 ? -3.835 -39.563 -26.494 1.00 31.89 376 ASP D C 1
ATOM 754 O O . ASP B 1 2 ? -4.239 -38.782 -27.354 1.00 25.64 376 ASP D O 1
ATOM 759 N N . LEU B 1 3 ? -2.612 -40.089 -26.504 1.00 23.27 377 LEU D N 1
ATOM 760 C CA . LEU B 1 3 ? -1.644 -39.736 -27.538 1.00 21.15 377 LEU D CA 1
ATOM 761 C C . LEU B 1 3 ? -2.204 -39.969 -28.936 1.00 24.18 377 LEU D C 1
ATOM 762 O O . LEU B 1 3 ? -1.863 -39.255 -29.877 1.00 20.88 377 LEU D O 1
ATOM 767 N N . GLU B 1 4 ? -3.065 -40.969 -29.074 1.00 27.45 378 GLU D N 1
ATOM 768 C CA . GLU B 1 4 ? -3.675 -41.250 -30.366 1.00 27.03 378 GLU D CA 1
ATOM 769 C C . GLU B 1 4 ? -4.554 -40.089 -30.807 1.00 26.90 378 GLU D C 1
ATOM 770 O O . GLU B 1 4 ? -4.519 -39.669 -31.965 1.00 23.33 378 GLU D O 1
ATOM 776 N N . SER B 1 5 ? -5.348 -39.582 -29.872 1.00 23.05 379 SER D N 1
ATOM 777 C CA . SER B 1 5 ? -6.190 -38.424 -30.131 1.00 27.70 379 SER D CA 1
ATOM 778 C C . SER B 1 5 ? -5.324 -37.220 -30.477 1.00 20.15 379 SER D C 1
ATOM 779 O O . SER B 1 5 ? -5.633 -36.467 -31.401 1.00 19.17 379 SER D O 1
ATOM 782 N N . LEU B 1 6 ? -4.230 -37.055 -29.736 1.00 17.27 380 LEU D N 1
ATOM 783 C CA . LEU B 1 6 ? -3.323 -35.922 -29.936 1.00 18.40 380 LEU D CA 1
ATOM 784 C C . LEU B 1 6 ? -2.654 -35.937 -31.308 1.00 20.55 380 LEU D C 1
ATOM 785 O O . LEU B 1 6 ? -2.634 -34.925 -32.011 1.00 15.71 380 LEU D O 1
ATOM 790 N N . TYR B 1 7 ? -2.099 -37.083 -31.685 1.00 18.35 381 TYR D N 1
ATOM 791 C CA . TYR B 1 7 ? -1.378 -37.185 -32.952 1.00 18.12 381 TYR D CA 1
ATOM 792 C C . TYR B 1 7 ? -2.305 -36.921 -34.132 1.00 21.50 381 TYR D C 1
ATOM 793 O O . TYR B 1 7 ? -1.899 -36.342 -35.139 1.00 19.63 381 TYR D O 1
ATOM 802 N N . ARG B 1 8 ? -3.555 -37.346 -34.000 1.00 19.64 382 ARG D N 1
ATOM 803 C CA . ARG B 1 8 ? -4.547 -37.109 -35.039 1.00 23.22 382 ARG D CA 1
ATOM 804 C C . ARG B 1 8 ? -4.846 -35.617 -35.175 1.00 25.77 382 ARG D C 1
ATOM 805 O O . ARG B 1 8 ? -4.894 -35.076 -36.282 1.00 23.47 382 ARG D O 1
ATOM 813 N N . ALA B 1 9 ? -5.042 -34.951 -34.043 1.00 21.50 383 ALA D N 1
ATOM 814 C CA . ALA B 1 9 ? -5.332 -33.520 -34.046 1.00 21.71 383 ALA D CA 1
ATOM 815 C C . ALA B 1 9 ? -4.111 -32.699 -34.446 1.00 18.00 383 ALA D C 1
ATOM 816 O O . ALA B 1 9 ? -4.235 -31.665 -35.104 1.00 20.71 383 ALA D O 1
ATOM 826 N N . PRO B 1 11 ? -0.680 -33.375 -36.286 1.00 18.29 385 PRO D N 1
ATOM 827 C CA . PRO B 1 11 ? 0.320 -34.110 -37.069 1.00 16.93 385 PRO D CA 1
ATOM 828 C C . PRO B 1 11 ? 1.743 -33.604 -36.835 1.00 19.26 385 PRO D C 1
ATOM 829 O O . PRO B 1 11 ? 2.688 -34.383 -36.952 1.00 17.43 385 PRO D O 1
ATOM 833 N N . SER B 1 12 ? 1.893 -32.321 -36.513 1.00 16.54 386 SER D N 1
ATOM 834 C CA . SER B 1 12 ? 3.215 -31.744 -36.286 1.00 16.14 386 SER D CA 1
ATOM 835 C C . SER B 1 12 ? 3.899 -32.354 -35.070 1.00 15.44 386 SER D C 1
ATOM 836 O O . SER B 1 12 ? 5.119 -32.521 -35.051 1.00 14.59 386 SER D O 1
ATOM 839 N N . ILE B 1 13 ? 3.111 -32.668 -34.048 1.00 14.85 387 ILE D N 1
ATOM 840 C CA . ILE B 1 13 ? 3.653 -33.266 -32.835 1.00 13.00 387 ILE D CA 1
ATOM 841 C C . ILE B 1 13 ? 4.007 -34.731 -33.091 1.00 16.43 387 ILE D C 1
ATOM 842 O O . ILE B 1 13 ? 5.051 -35.215 -32.647 1.00 13.71 387 ILE D O 1
ATOM 847 N N . LYS B 1 14 ? 3.139 -35.430 -33.817 1.00 13.10 388 LYS D N 1
ATOM 848 C CA . LYS B 1 14 ? 3.417 -36.806 -34.215 1.00 15.40 388 LYS D CA 1
ATOM 849 C C . LYS B 1 14 ? 4.754 -36.891 -34.951 1.00 14.75 388 LYS D C 1
ATOM 850 O O . LYS B 1 14 ? 5.581 -37.756 -34.659 1.00 18.58 388 LYS D O 1
ATOM 856 N N . LYS B 1 15 ? 4.963 -35.977 -35.894 1.00 13.31 389 LYS D N 1
ATOM 857 C CA . LYS B 1 15 ? 6.207 -35.922 -36.650 1.00 15.34 389 LYS D CA 1
ATOM 858 C C . LYS B 1 15 ? 7.407 -35.739 -35.727 1.00 19.30 389 LYS D C 1
ATOM 859 O O . LYS B 1 15 ? 8.387 -36.470 -35.827 1.00 16.63 389 LYS D O 1
ATOM 865 N N . LEU B 1 16 ? 7.325 -34.767 -34.821 1.00 15.63 390 LEU D N 1
ATOM 866 C CA . LEU B 1 16 ? 8.430 -34.495 -33.908 1.00 19.13 390 LEU D CA 1
ATOM 867 C C . LEU B 1 16 ? 8.780 -35.697 -33.042 1.00 15.58 390 LEU D C 1
ATOM 868 O O . LEU B 1 16 ? 9.952 -35.946 -32.753 1.00 18.69 390 LEU D O 1
ATOM 873 N N . VAL B 1 17 ? 7.761 -36.433 -32.614 1.00 14.06 391 VAL D N 1
ATOM 874 C CA . VAL B 1 17 ? 7.984 -37.648 -31.841 1.00 17.14 391 VAL D CA 1
ATOM 875 C C . VAL B 1 17 ? 8.604 -38.741 -32.716 1.00 17.03 391 VAL D C 1
ATOM 876 O O . VAL B 1 17 ? 9.588 -39.372 -32.328 1.00 16.69 391 VAL D O 1
ATOM 880 N N . ASP B 1 18 ? 8.042 -38.950 -33.903 1.00 18.27 392 ASP D N 1
ATOM 881 C CA . ASP B 1 18 ? 8.587 -39.948 -34.824 1.00 16.91 392 ASP D CA 1
ATOM 882 C C . ASP B 1 18 ? 10.037 -39.635 -35.194 1.00 15.14 392 ASP D C 1
ATOM 883 O O . ASP B 1 18 ? 10.839 -40.546 -35.419 1.00 18.45 392 ASP D O 1
ATOM 888 N N . GLU B 1 19 ? 10.365 -38.344 -35.245 1.00 16.71 393 GLU D N 1
ATOM 889 C CA . GLU B 1 19 ? 11.707 -37.878 -35.595 1.00 14.94 393 GLU D CA 1
ATOM 890 C C . GLU B 1 19 ? 12.700 -38.011 -34.447 1.00 19.05 393 GLU D C 1
ATOM 891 O O . GLU B 1 19 ? 13.898 -37.769 -34.623 1.00 17.86 393 GLU D O 1
ATOM 897 N N . GLY B 1 20 ? 12.196 -38.369 -33.271 1.00 18.84 394 GLY D N 1
ATOM 898 C CA . GLY B 1 20 ? 13.033 -38.508 -32.093 1.00 21.06 394 GLY D CA 1
ATOM 899 C C . GLY B 1 20 ? 13.343 -37.192 -31.400 1.00 22.11 394 GLY D C 1
ATOM 900 O O . GLY B 1 20 ? 14.208 -37.138 -30.526 1.00 21.93 394 GLY D O 1
ATOM 901 N N . LYS B 1 21 ? 12.637 -36.130 -31.782 1.00 21.66 395 LYS D N 1
ATOM 902 C CA . LYS B 1 21 ? 12.888 -34.801 -31.220 1.00 22.81 395 LYS D CA 1
ATOM 903 C C . LYS B 1 21 ? 12.089 -34.561 -29.937 1.00 23.79 395 LYS D C 1
ATOM 904 O O . LYS B 1 21 ? 12.545 -33.864 -29.030 1.00 22.66 395 LYS D O 1
ATOM 910 N N . LEU B 1 22 ? 10.893 -35.135 -29.876 1.00 18.95 396 LEU D N 1
ATOM 911 C CA . LEU B 1 22 ? 10.085 -35.115 -28.660 1.00 25.02 396 LEU D CA 1
ATOM 912 C C . LEU B 1 22 ? 9.917 -36.529 -28.122 1.00 27.50 396 LEU D C 1
ATOM 913 O O . LEU B 1 22 ? 9.650 -37.459 -28.885 1.00 24.81 396 LEU D O 1
ATOM 918 N N . THR B 1 23 ? 10.061 -36.691 -26.811 1.00 20.31 397 THR D N 1
ATOM 919 C CA . THR B 1 23 ? 9.823 -37.987 -26.188 1.00 24.02 397 THR D CA 1
ATOM 920 C C . THR B 1 23 ? 8.326 -38.205 -26.026 1.00 29.21 397 THR D C 1
ATOM 921 O O . THR B 1 23 ? 7.535 -37.275 -26.197 1.00 23.14 397 THR D O 1
ATOM 925 N N . GLU B 1 24 ? 7.938 -39.433 -25.697 1.00 25.70 398 GLU D N 1
ATOM 926 C CA . GLU B 1 24 ? 6.531 -39.756 -25.512 1.00 23.90 398 GLU D CA 1
ATOM 9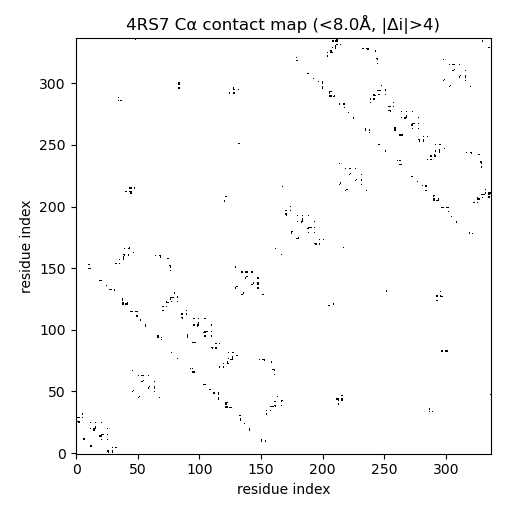27 C C . GLU B 1 24 ? 5.999 -39.077 -24.253 1.00 27.65 398 GLU D C 1
ATOM 928 O O . GLU B 1 24 ? 4.832 -38.683 -24.199 1.00 20.74 398 GLU D O 1
ATOM 934 N N . LYS B 1 25 ? 6.865 -38.939 -23.250 1.00 24.56 399 LYS D N 1
ATOM 935 C CA . LYS B 1 25 ? 6.543 -38.168 -22.049 1.00 27.10 399 LYS D CA 1
ATOM 936 C C . LYS B 1 25 ? 6.219 -36.722 -22.417 1.00 29.90 399 LYS D C 1
ATOM 937 O O . LYS B 1 25 ? 5.229 -36.160 -21.943 1.00 24.75 399 LYS D O 1
ATOM 943 N N . ASP B 1 26 ? 7.066 -36.123 -23.254 1.00 22.82 400 ASP D N 1
ATOM 944 C CA . ASP B 1 26 ? 6.836 -34.767 -23.750 1.00 24.14 400 ASP D CA 1
ATOM 945 C C . ASP B 1 26 ? 5.456 -34.660 -24.387 1.00 26.13 400 ASP D C 1
ATOM 946 O O . ASP B 1 26 ? 4.702 -33.722 -24.116 1.00 21.15 400 ASP D O 1
ATOM 951 N N . ALA B 1 27 ? 5.142 -35.623 -25.247 1.00 15.67 401 ALA D N 1
ATOM 952 C CA . ALA B 1 27 ? 3.882 -35.630 -25.983 1.00 19.11 401 ALA D CA 1
ATOM 953 C C . ALA B 1 27 ? 2.678 -35.706 -25.050 1.00 22.46 401 ALA D C 1
ATOM 954 O O . ALA B 1 27 ? 1.604 -35.196 -25.368 1.00 20.38 401 ALA D O 1
ATOM 956 N N . GLU B 1 28 ? 2.858 -36.353 -23.903 1.00 20.25 402 GLU D N 1
ATOM 957 C CA . GLU B 1 28 ? 1.799 -36.441 -22.902 1.00 23.53 402 GLU D CA 1
ATOM 958 C C . GLU B 1 28 ? 1.536 -35.073 -22.282 1.00 19.90 402 GLU D C 1
ATOM 959 O O . GLU B 1 28 ? 0.389 -34.711 -22.017 1.00 19.16 402 GLU D O 1
ATOM 965 N N . LYS B 1 29 ? 2.608 -34.324 -22.042 1.00 18.71 403 LYS D N 1
ATOM 966 C CA . LYS B 1 29 ? 2.503 -32.948 -21.569 1.00 21.54 403 LYS D CA 1
ATOM 967 C C . LYS B 1 29 ? 1.701 -32.116 -22.548 1.00 20.36 403 LYS D C 1
ATOM 968 O O . LYS B 1 29 ? 0.819 -31.347 -22.159 1.00 19.16 403 LYS D O 1
ATOM 974 N N . VAL B 1 30 ? 2.036 -32.263 -23.825 1.00 19.21 404 VAL D N 1
ATOM 975 C CA . VAL B 1 30 ? 1.403 -31.486 -24.883 1.00 19.98 404 VAL D CA 1
ATOM 976 C C . VAL B 1 30 ? -0.078 -31.809 -24.936 1.00 17.42 404 VAL D C 1
ATOM 977 O O . VAL B 1 30 ? -0.912 -30.926 -25.164 1.00 18.43 404 VAL D O 1
ATOM 981 N N . TYR B 1 31 ? -0.402 -33.079 -24.715 1.00 13.92 405 TYR D N 1
ATOM 982 C CA . TYR B 1 31 ? -1.794 -33.500 -24.672 1.00 17.62 405 TYR D CA 1
ATOM 983 C C . TYR B 1 31 ? -2.547 -32.749 -23.583 1.00 12.85 405 TYR D C 1
ATOM 984 O O . TYR B 1 31 ? -3.644 -32.253 -23.814 1.00 15.51 405 TYR D O 1
ATOM 993 N N . GLU B 1 32 ? -1.958 -32.681 -22.393 1.00 12.31 406 GLU D N 1
ATOM 994 C CA . GLU B 1 32 ? -2.593 -31.987 -21.277 1.00 15.92 406 GLU D CA 1
ATOM 995 C C . GLU B 1 32 ? -2.859 -30.520 -21.604 1.00 19.01 406 GLU D C 1
ATOM 996 O O . GLU B 1 32 ? -3.924 -29.986 -21.290 1.00 18.24 406 GLU D O 1
ATOM 1002 N N . ILE B 1 33 ? -1.889 -29.864 -22.229 1.00 14.41 407 ILE D N 1
ATOM 1003 C CA . ILE B 1 33 ? -2.068 -28.465 -22.604 1.00 15.26 407 ILE D CA 1
ATOM 1004 C C . ILE B 1 33 ? -3.167 -28.313 -23.660 1.00 15.48 407 ILE D C 1
ATOM 1005 O O . ILE B 1 33 ? -4.018 -27.423 -23.564 1.00 15.57 407 ILE D O 1
ATOM 1010 N N . TRP B 1 34 ? -3.146 -29.193 -24.655 1.00 15.83 408 TRP D N 1
ATOM 1011 C CA . TRP B 1 34 ? -4.161 -29.232 -25.706 1.00 14.53 408 TRP D CA 1
ATOM 1012 C C . TRP B 1 34 ? -5.569 -29.253 -25.112 1.00 15.88 408 TRP D C 1
ATOM 1013 O O . TRP B 1 34 ? -6.431 -28.461 -25.503 1.00 14.41 408 TRP D O 1
ATOM 1024 N N . ARG B 1 35 ? -5.799 -30.156 -24.162 1.00 15.46 409 ARG D N 1
ATOM 1025 C CA . ARG B 1 35 ? -7.085 -30.229 -23.471 1.00 17.85 409 ARG D CA 1
ATOM 1026 C C . ARG B 1 35 ? -7.363 -28.975 -22.636 1.00 18.20 409 ARG D C 1
ATOM 1027 O O . ARG B 1 35 ? -8.489 -28.483 -22.588 1.00 21.03 409 ARG D O 1
ATOM 1035 N N . ASN B 1 36 ? -6.328 -28.461 -21.985 1.00 16.75 410 ASN D N 1
ATOM 1036 C CA . ASN B 1 36 ? -6.448 -27.274 -21.147 1.00 13.83 410 ASN D CA 1
ATOM 1037 C C . ASN B 1 36 ? -6.861 -26.056 -21.976 1.00 20.96 410 ASN D C 1
ATOM 1038 O O . ASN B 1 36 ? -7.681 -25.243 -21.545 1.00 17.71 410 ASN D O 1
ATOM 1051 N N . GLU B 1 38 ? -8.746 -25.963 -24.535 1.00 15.90 412 GLU D N 1
ATOM 1052 C CA . GLU B 1 38 ? -10.184 -26.002 -24.805 1.00 14.89 412 GLU D CA 1
ATOM 1053 C C . GLU B 1 38 ? -10.953 -25.325 -23.672 1.00 18.50 412 GLU D C 1
ATOM 1054 O O . GLU B 1 38 ? -11.886 -24.555 -23.911 1.00 18.09 412 GLU D O 1
ATOM 1060 N N . ALA B 1 39 ? -10.539 -25.603 -22.439 1.00 16.43 413 ALA D N 1
ATOM 1061 C CA . ALA B 1 39 ? -11.221 -25.078 -21.261 1.00 18.95 413 ALA D CA 1
ATOM 1062 C C . ALA B 1 39 ? -11.141 -23.557 -21.197 1.00 18.18 413 ALA D C 1
ATOM 1063 O O . ALA B 1 39 ? -12.110 -22.892 -20.829 1.00 17.29 413 ALA D O 1
ATOM 1065 N N . ILE B 1 40 ? -9.984 -23.010 -21.557 1.00 13.04 414 ILE D N 1
ATOM 1066 C CA . ILE B 1 40 ? -9.800 -21.559 -21.561 1.00 14.67 414 ILE D CA 1
ATOM 1067 C C . ILE B 1 40 ? -10.693 -20.889 -22.603 1.00 13.49 414 ILE D C 1
ATOM 1068 O O . ILE B 1 40 ? -11.447 -19.970 -22.282 1.00 13.41 414 ILE D O 1
ATOM 1073 N N . TYR B 1 41 ? -10.618 -21.359 -23.844 1.00 15.19 415 TYR D N 1
ATOM 1074 C CA . TYR B 1 41 ? -11.389 -20.760 -24.934 1.00 14.59 415 TYR D CA 1
ATOM 1075 C C . TYR B 1 41 ? -12.893 -20.894 -24.729 1.00 17.66 415 TYR D C 1
ATOM 1076 O O . TYR B 1 41 ? -13.670 -20.051 -25.185 1.00 13.52 415 TYR D O 1
ATOM 1085 N N . LYS B 1 42 ? -13.306 -21.956 -24.046 1.00 15.15 416 LYS D N 1
ATOM 1086 C CA . LYS B 1 42 ? -14.718 -22.155 -23.743 1.00 17.14 416 LYS D CA 1
ATOM 1087 C C . LYS B 1 42 ? -15.273 -21.019 -22.878 1.00 13.83 416 LYS D C 1
ATOM 1088 O O . LYS B 1 42 ? -16.465 -20.715 -22.935 1.00 17.02 416 LYS D O 1
ATOM 1094 N N . GLN B 1 43 ? -14.407 -20.386 -22.089 1.00 11.93 417 GLN D N 1
ATOM 1095 C CA . GLN B 1 43 ? -14.797 -19.203 -21.317 1.00 15.34 417 GLN D CA 1
ATOM 1096 C C . GLN B 1 43 ? -15.474 -18.150 -22.191 1.00 15.65 417 GLN D C 1
ATOM 1097 O O . GLN B 1 43 ? -16.478 -17.558 -21.797 1.00 13.78 417 GLN D O 1
ATOM 1103 N N . ALA B 1 44 ? -14.911 -17.904 -23.370 1.00 11.79 418 ALA D N 1
ATOM 1104 C CA . ALA B 1 44 ? -15.453 -16.884 -24.261 1.00 14.96 418 ALA D CA 1
ATOM 1105 C C . ALA B 1 44 ? -16.920 -17.144 -24.594 1.00 12.55 418 ALA D C 1
ATOM 1106 O O . ALA B 1 44 ? -17.739 -16.221 -24.590 1.00 15.43 418 ALA D O 1
ATOM 1108 N N . SER B 1 45 ? -17.252 -18.401 -24.874 1.00 13.61 419 SER D N 1
ATOM 1109 C CA . SER B 1 45 ? -18.625 -18.764 -25.209 1.00 17.10 419 SER D CA 1
ATOM 1110 C C . SER B 1 45 ? -19.541 -18.674 -23.991 1.00 16.14 419 SER D C 1
ATOM 1111 O O . SER B 1 45 ? -20.655 -18.161 -24.080 1.00 16.54 419 SER D O 1
ATOM 1114 N N . LEU B 1 46 ? -19.071 -19.169 -22.851 1.00 21.42 420 LEU D N 1
ATOM 1115 C CA . LEU B 1 46 ? -19.839 -19.072 -21.613 1.00 20.03 420 LEU D CA 1
ATOM 1116 C C . LEU B 1 46 ? -20.188 -17.612 -21.293 1.00 19.85 420 LEU D C 1
ATOM 1117 O O . LEU B 1 46 ? -21.333 -17.299 -20.968 1.00 17.65 420 LEU D O 1
ATOM 1122 N N . LEU B 1 47 ? -19.205 -16.722 -21.384 1.00 13.93 421 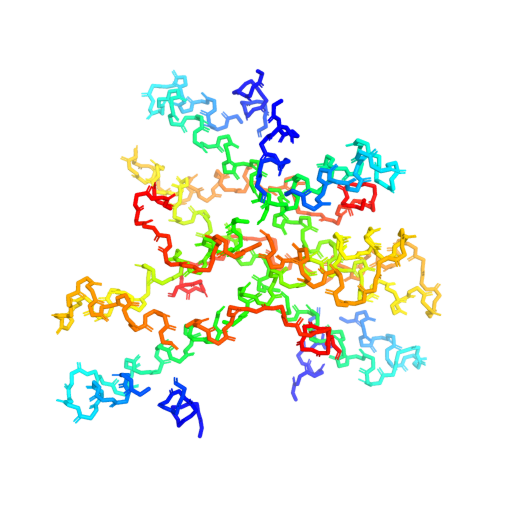LEU D N 1
ATOM 1123 C CA . LEU B 1 47 ? -19.450 -15.304 -21.127 1.00 17.06 421 LEU D CA 1
ATOM 1124 C C . LEU B 1 47 ? -20.458 -14.742 -22.129 1.00 18.01 421 LEU D C 1
ATOM 1125 O O . LEU B 1 47 ? -21.395 -14.039 -21.754 1.00 16.27 421 LEU D O 1
ATOM 1130 N N . TRP B 1 48 ? -20.254 -15.058 -23.404 1.00 14.76 422 TRP D N 1
ATOM 1131 C CA . TRP B 1 48 ? -21.145 -14.597 -24.470 1.00 16.99 422 TRP D CA 1
ATOM 1132 C C . TRP B 1 48 ? -22.611 -14.941 -24.186 1.00 14.89 422 TRP D C 1
ATOM 1133 O O . TRP B 1 48 ? -23.483 -14.071 -24.221 1.00 18.13 422 TRP D O 1
ATOM 1144 N N . TYR B 1 49 ? -22.876 -16.209 -23.891 1.00 17.98 423 TYR D N 1
ATOM 1145 C CA . TYR B 1 49 ? -24.245 -16.683 -23.703 1.00 19.72 423 TYR D CA 1
ATOM 1146 C C . TYR B 1 49 ? -24.957 -16.042 -22.512 1.00 21.55 423 TYR D C 1
ATOM 1147 O O . TYR B 1 49 ? -26.185 -16.074 -22.430 1.00 18.70 423 TYR D O 1
ATOM 1156 N N . ASN B 1 50 ? -24.190 -15.459 -21.596 1.00 15.13 424 ASN D N 1
A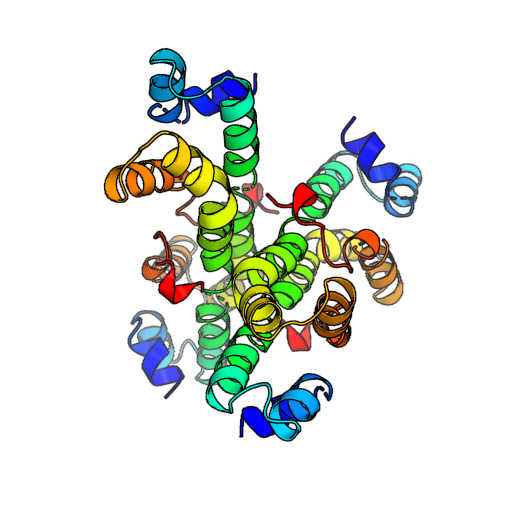TOM 1157 C CA . ASN B 1 50 ? -24.758 -14.873 -20.383 1.00 17.96 424 ASN D CA 1
ATOM 1158 C C . ASN B 1 50 ? -24.748 -13.355 -20.355 1.00 18.41 424 ASN D C 1
ATOM 1159 O O . ASN B 1 50 ? -25.110 -12.743 -19.349 1.00 21.51 424 ASN D O 1
ATOM 1164 N N . THR B 1 51 ? -24.327 -12.743 -21.452 1.00 18.61 425 THR D N 1
ATOM 1165 C CA . THR B 1 51 ? -24.244 -11.293 -21.503 1.00 16.49 425 THR D CA 1
ATOM 1166 C C . THR B 1 51 ? -24.811 -10.733 -22.808 1.00 24.32 425 THR D C 1
ATOM 1167 O O . THR B 1 51 ? -26.012 -10.481 -22.916 1.00 16.90 425 THR D O 1
ATOM 1171 N N . VAL B 1 52 ? -23.949 -10.544 -23.801 1.00 22.37 426 VAL D N 1
ATOM 1172 C CA . VAL B 1 52 ? -24.370 -9.911 -25.045 1.00 24.38 426 VAL D CA 1
ATOM 1173 C C . VAL B 1 52 ? -25.415 -10.739 -25.797 1.00 22.83 426 VAL D C 1
ATOM 1174 O O . VAL B 1 52 ? -26.327 -10.186 -26.413 1.00 23.17 426 VAL D O 1
ATOM 1178 N N . ASP B 1 53 ? -25.296 -12.061 -25.740 1.00 18.54 427 ASP D N 1
ATOM 1179 C CA . ASP B 1 53 ? -26.273 -12.914 -26.409 1.00 20.71 427 ASP D CA 1
ATOM 1180 C C . ASP B 1 53 ? -27.676 -12.626 -25.888 1.00 25.91 427 ASP D C 1
ATOM 1181 O O . ASP B 1 53 ? -28.638 -12.598 -26.655 1.00 22.33 427 ASP D O 1
ATOM 1186 N N . LEU B 1 54 ? -27.786 -12.425 -24.578 1.00 24.42 428 LEU D N 1
ATOM 1187 C CA . LEU B 1 54 ? -29.081 -12.173 -23.953 1.00 26.25 428 LEU D CA 1
ATOM 1188 C C . LEU B 1 54 ? -29.640 -10.819 -24.384 1.00 27.04 428 LEU D C 1
ATOM 1189 O O . LEU B 1 54 ? -30.838 -10.685 -24.635 1.00 23.40 428 LEU D O 1
ATOM 1194 N N . LEU B 1 55 ? -28.766 -9.822 -24.476 1.00 22.33 429 LEU D N 1
ATOM 1195 C CA . LEU B 1 55 ? -29.164 -8.489 -24.919 1.00 25.71 429 LEU D CA 1
ATOM 1196 C C . LEU B 1 55 ? -29.693 -8.536 -26.350 1.00 22.91 429 LEU D C 1
ATOM 1197 O O . LEU B 1 55 ? -30.706 -7.922 -26.673 1.00 28.06 429 LEU D O 1
ATOM 1202 N N . LEU B 1 56 ? -28.996 -9.274 -27.205 1.00 25.29 430 LEU D N 1
ATOM 1203 C CA . LEU B 1 56 ? -29.360 -9.360 -28.615 1.00 24.01 430 LEU D CA 1
ATOM 1204 C C . LEU B 1 56 ? -30.634 -10.177 -28.814 1.00 28.38 430 LEU D C 1
ATOM 1205 O O . LEU B 1 56 ? -31.467 -9.840 -29.653 1.00 33.09 430 LEU D O 1
ATOM 1210 N N . LYS B 1 57 ? -30.784 -11.248 -28.041 1.00 29.76 431 LYS D N 1
ATOM 1211 C CA . LYS B 1 57 ? -32.006 -12.044 -28.079 1.00 31.40 431 LYS D CA 1
ATOM 1212 C C . LYS B 1 57 ? -33.197 -11.172 -27.731 1.00 30.30 431 LYS D C 1
ATOM 1213 O O . LYS B 1 57 ? -34.232 -11.220 -28.388 1.00 37.52 431 LYS D O 1
ATOM 1219 N N . ARG B 1 58 ? -33.022 -10.368 -26.689 1.00 26.89 432 ARG D N 1
ATOM 1220 C CA . ARG B 1 58 ? -34.068 -9.490 -26.183 1.00 30.87 432 ARG D CA 1
ATOM 1221 C C . ARG B 1 58 ? -34.582 -8.521 -27.243 1.00 38.75 432 ARG D C 1
ATOM 1222 O O . ARG B 1 58 ? -35.766 -8.188 -27.252 1.00 40.56 432 ARG D O 1
ATOM 1230 N N . ILE B 1 59 ? -33.708 -8.075 -28.141 1.00 32.16 433 ILE D N 1
ATOM 1231 C CA . ILE B 1 59 ? -34.130 -7.130 -29.174 1.00 37.70 433 ILE D CA 1
ATOM 1232 C C . ILE B 1 59 ? -34.488 -7.819 -30.491 1.00 36.21 433 ILE D C 1
ATOM 1233 O O . ILE B 1 59 ? -34.664 -7.161 -31.516 1.00 43.05 433 ILE D O 1
ATOM 1238 N N . GLY B 1 60 ? -34.590 -9.144 -30.456 1.00 38.48 434 GLY D N 1
ATOM 1239 C CA . GLY B 1 60 ? -35.177 -9.890 -31.555 1.00 37.68 434 GLY D CA 1
ATOM 1240 C C . GLY B 1 60 ? -34.243 -10.555 -32.549 1.00 43.89 434 GLY D C 1
ATOM 1241 O O . GLY B 1 60 ? -34.705 -11.234 -33.466 1.00 38.68 434 GLY D O 1
ATOM 1242 N N . LEU B 1 61 ? -32.937 -10.375 -32.383 1.00 41.13 435 LEU D N 1
ATOM 1243 C CA . LEU B 1 61 ? -31.987 -10.950 -33.335 1.00 33.94 435 LEU D CA 1
ATOM 1244 C C . LEU B 1 61 ? -32.068 -12.474 -33.405 1.00 41.04 435 LEU D C 1
ATOM 1245 O O . LEU B 1 61 ? -32.256 -13.147 -32.392 1.00 36.45 435 LEU D O 1
ATOM 1250 N N . SER B 1 62 ? -31.928 -13.009 -34.614 1.00 33.84 436 SER D N 1
ATOM 1251 C CA . SER B 1 62 ? -31.931 -14.448 -34.820 1.00 35.38 436 SER D CA 1
ATOM 1252 C C . SER B 1 62 ? -30.615 -15.049 -34.351 1.00 35.53 436 SER D C 1
ATOM 1253 O O . SER B 1 62 ? -29.663 -14.324 -34.052 1.00 31.59 436 SER D O 1
ATOM 1256 N N . GLU B 1 63 ? -30.574 -16.376 -34.293 1.00 38.51 437 GLU D N 1
ATOM 1257 C CA . GLU B 1 63 ? -29.367 -17.110 -33.937 1.00 35.97 437 GLU D CA 1
ATOM 1258 C C . GLU B 1 63 ? -28.198 -16.752 -34.842 1.00 33.26 437 GLU D C 1
ATOM 1259 O O . GLU B 1 63 ? -27.093 -16.492 -34.370 1.00 28.06 437 GLU D O 1
ATOM 1265 N N . LYS B 1 64 ? -28.438 -16.750 -36.148 1.00 27.29 438 LYS D N 1
ATOM 1266 C CA . LYS B 1 64 ? -27.368 -16.479 -37.102 1.00 31.18 438 LYS D CA 1
ATOM 1267 C C . LYS B 1 64 ? -26.829 -15.061 -36.949 1.00 19.87 438 LYS D C 1
ATOM 1268 O O . LYS B 1 64 ? -25.624 -14.834 -37.039 1.00 24.61 438 LYS D O 1
ATOM 1274 N N . GLU B 1 65 ? -27.729 -14.114 -36.723 1.00 18.77 439 GLU D N 1
ATOM 1275 C CA . GLU B 1 65 ? -27.341 -12.719 -36.542 1.00 25.74 439 GLU D CA 1
ATOM 1276 C C . GLU B 1 65 ? -26.525 -12.513 -35.271 1.00 24.08 439 GLU D C 1
ATOM 1277 O O . GLU B 1 65 ? -25.590 -11.709 -35.242 1.00 21.26 439 GLU D O 1
ATOM 1283 N N . ARG B 1 66 ? -26.881 -13.238 -34.217 1.00 22.95 440 ARG D N 1
ATOM 1284 C CA . ARG B 1 66 ? -26.170 -13.110 -32.953 1.00 21.57 440 ARG D CA 1
ATOM 1285 C C . ARG B 1 66 ? -24.780 -13.722 -33.056 1.00 18.45 440 ARG D C 1
ATOM 1286 O O . ARG B 1 66 ? -23.813 -13.166 -32.536 1.00 14.62 440 ARG D O 1
ATOM 1294 N N . GLU B 1 67 ? -24.684 -14.857 -33.746 1.00 17.27 441 GLU D N 1
ATOM 1295 C CA . GLU B 1 67 ? -23.406 -15.528 -33.962 1.00 23.83 441 GLU D CA 1
ATOM 1296 C C . GLU B 1 67 ? -22.466 -14.655 -34.790 1.00 18.35 441 GLU D C 1
ATOM 1297 O O . GLU B 1 67 ? -21.268 -14.582 -34.522 1.00 16.91 441 GLU D O 1
ATOM 1303 N N . GLU B 1 68 ? -23.012 -13.988 -35.799 1.00 16.59 442 GLU D N 1
ATOM 1304 C CA . GLU B 1 68 ? -22.211 -13.077 -36.604 1.00 19.07 442 GLU D CA 1
ATOM 1305 C C . GLU B 1 68 ? -21.591 -11.982 -35.747 1.00 15.96 442 GLU D C 1
ATOM 1306 O O . GLU B 1 68 ? -20.432 -11.624 -35.937 1.00 14.57 442 GLU D O 1
ATOM 1312 N N . ILE B 1 69 ? -22.365 -11.451 -34.807 1.00 16.28 443 ILE D N 1
ATOM 1313 C CA . ILE B 1 69 ? -21.866 -10.390 -33.938 1.00 16.17 443 ILE D CA 1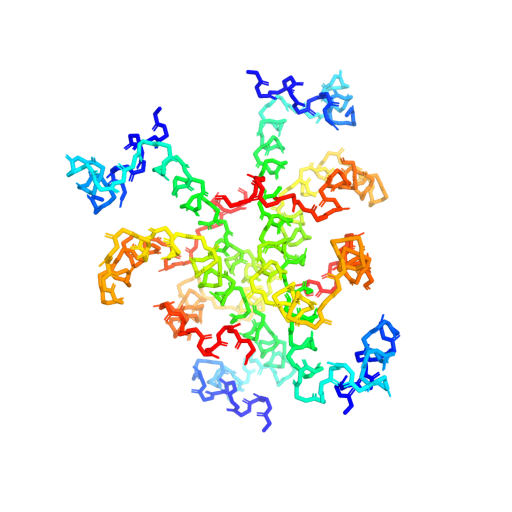
ATOM 1314 C C . ILE B 1 69 ? -20.763 -10.908 -33.012 1.00 13.31 443 ILE D C 1
ATOM 1315 O O . ILE B 1 69 ? -19.776 -10.214 -32.771 1.00 14.66 443 ILE D O 1
ATOM 1320 N N . PHE B 1 70 ? -20.917 -12.134 -32.516 1.00 13.48 444 PHE D N 1
ATOM 1321 C CA . PHE B 1 70 ? -19.862 -12.762 -31.720 1.00 16.71 444 PHE D CA 1
ATOM 1322 C C . PHE B 1 70 ? -18.544 -12.815 -32.488 1.00 14.62 444 PHE D C 1
ATOM 1323 O O . PHE B 1 70 ? -17.497 -12.409 -31.977 1.00 14.13 444 PHE D O 1
ATOM 1331 N N . TYR B 1 71 ? -18.590 -13.325 -33.712 1.00 13.12 445 TYR D N 1
ATOM 1332 C CA . TYR B 1 71 ? -17.376 -13.421 -34.515 1.00 17.50 445 TYR D CA 1
ATOM 1333 C C . TYR B 1 71 ? -16.810 -12.037 -34.818 1.00 13.32 445 TYR D C 1
ATOM 1334 O O . TYR B 1 71 ? -15.594 -11.843 -34.858 1.00 11.71 445 TYR D O 1
ATOM 1343 N N . GLU B 1 72 ? -17.690 -11.064 -35.013 1.00 13.40 446 GLU D N 1
ATOM 1344 C CA . GLU B 1 72 ? -17.225 -9.695 -35.207 1.00 11.59 446 GLU D CA 1
ATOM 1345 C C . GLU B 1 72 ? -16.443 -9.224 -33.979 1.00 12.67 446 GLU D C 1
ATOM 1346 O O . GLU B 1 72 ? -15.408 -8.570 -34.105 1.00 15.27 446 GLU D O 1
ATOM 1360 N N . VAL B 1 74 ? -14.842 -11.124 -31.603 1.00 15.05 448 VAL D N 1
ATOM 1361 C CA . VAL B 1 74 ? -13.672 -11.889 -31.173 1.00 15.34 448 VAL D CA 1
ATOM 1362 C C . VAL B 1 74 ? -12.685 -12.279 -32.272 1.00 14.27 448 VAL D C 1
ATOM 1363 O O . VAL B 1 74 ? -11.589 -12.743 -31.967 1.00 16.08 448 VAL D O 1
ATOM 1367 N N . ARG B 1 75 ? -13.054 -12.089 -33.536 1.00 14.28 449 ARG D N 1
ATOM 1368 C CA . ARG B 1 75 ? -12.154 -12.466 -34.633 1.00 17.52 449 ARG D CA 1
ATOM 1369 C C . ARG B 1 75 ? -10.743 -11.894 -34.495 1.00 15.97 449 ARG D C 1
ATOM 1370 O O . ARG B 1 75 ? -9.762 -12.602 -34.729 1.00 17.26 449 ARG D O 1
ATOM 1378 N N . PRO B 1 76 ? -10.630 -10.607 -34.137 1.00 14.72 450 PRO D N 1
ATOM 1379 C CA . PRO B 1 76 ? -9.284 -10.053 -33.967 1.00 16.35 450 PRO D CA 1
ATOM 1380 C C . PRO B 1 76 ? -8.503 -10.731 -32.841 1.00 16.24 450 PRO D C 1
ATOM 1381 O O . PRO B 1 76 ? -7.288 -10.560 -32.770 1.00 17.00 450 PRO D O 1
ATOM 1385 N N . TYR B 1 77 ? -9.190 -11.477 -31.977 1.00 13.11 451 TYR D N 1
ATOM 1386 C CA . TYR B 1 77 ? -8.542 -12.144 -30.849 1.00 13.03 451 TYR D CA 1
ATOM 1387 C C . TYR B 1 77 ? -8.076 -13.557 -31.215 1.00 16.02 451 TYR D C 1
ATOM 1388 O O . TYR B 1 77 ? -7.412 -14.221 -30.415 1.00 11.89 451 TYR D O 1
ATOM 1397 N N . PHE B 1 78 ? -8.446 -14.015 -32.409 1.00 11.19 452 PHE D N 1
ATOM 1398 C CA . PHE B 1 78 ? -8.136 -15.371 -32.858 1.00 13.17 452 PHE D CA 1
ATOM 1399 C C . PHE B 1 78 ? -6.676 -15.503 -33.277 1.00 16.08 452 PHE D C 1
ATOM 1400 O O . PHE B 1 78 ? -6.382 -15.746 -34.445 1.00 16.38 452 PHE D O 1
ATOM 1408 N N . ARG B 1 79 ? -5.759 -15.347 -32.331 1.00 13.62 453 ARG D N 1
ATOM 1409 C CA . ARG B 1 79 ? -4.343 -15.315 -32.673 1.00 10.43 453 ARG D CA 1
ATOM 1410 C C . ARG B 1 79 ? -3.485 -15.589 -31.453 1.00 13.70 453 ARG D C 1
ATOM 1411 O O . ARG B 1 79 ? -3.983 -15.618 -30.330 1.00 12.02 453 ARG D O 1
ATOM 1419 N N . LEU B 1 80 ? -2.196 -15.810 -31.684 1.00 11.91 454 LEU D N 1
ATOM 1420 C CA . LEU B 1 80 ? -1.238 -15.876 -30.596 1.00 11.40 454 LEU D CA 1
ATOM 1421 C C . LEU B 1 80 ? -0.805 -14.448 -30.303 1.00 13.83 454 LEU D C 1
ATOM 1422 O O . LEU B 1 80 ? -0.116 -13.827 -31.111 1.00 13.83 454 LEU D O 1
ATOM 1427 N N . PHE B 1 81 ? -1.238 -13.910 -29.171 1.00 13.27 455 PHE D N 1
ATOM 1428 C CA . PHE B 1 81 ? -0.809 -12.574 -28.778 1.00 13.29 455 PHE D CA 1
ATOM 1429 C C . PHE B 1 81 ? 0.695 -12.593 -28.567 1.00 14.46 455 PHE D C 1
ATOM 1430 O O . PHE B 1 81 ? 1.247 -13.602 -28.129 1.00 14.94 455 PHE D O 1
ATOM 1438 N N . SER B 1 82 ? 1.360 -11.484 -28.878 1.00 16.97 456 SER D N 1
ATOM 1439 C CA . SER B 1 82 ? 2.809 -11.414 -28.727 1.00 17.21 456 SER D CA 1
ATOM 1440 C C . SER B 1 82 ? 3.190 -11.393 -27.251 1.00 16.73 456 SER D C 1
ATOM 1441 O O . SER B 1 82 ? 2.372 -11.066 -26.389 1.00 18.07 456 SER D O 1
ATOM 1444 N N . ARG B 1 83 ? 4.436 -11.742 -26.960 1.00 19.53 457 ARG D N 1
ATOM 1445 C CA . ARG B 1 83 ? 4.906 -11.740 -25.580 1.00 28.65 457 ARG D CA 1
ATOM 1446 C C . ARG B 1 83 ? 4.755 -10.356 -24.947 1.00 25.48 457 ARG D C 1
ATOM 1447 O O . ARG B 1 83 ? 4.434 -10.239 -23.766 1.00 22.40 457 ARG D O 1
ATOM 1455 N N . GLU B 1 84 ? 4.964 -9.313 -25.743 1.00 28.27 458 GLU D N 1
ATOM 1456 C CA . GLU B 1 84 ? 4.841 -7.946 -25.246 1.00 29.82 458 GLU D CA 1
ATOM 1457 C C . GLU B 1 84 ? 3.398 -7.619 -24.874 1.00 31.41 458 GLU D C 1
ATOM 1458 O O . GLU B 1 84 ? 3.147 -6.879 -23.922 1.00 34.01 458 GLU D O 1
ATOM 1464 N N . GLU B 1 85 ? 2.454 -8.177 -25.625 1.00 21.29 459 GLU D N 1
ATOM 1465 C CA . GLU B 1 85 ? 1.035 -7.953 -25.358 1.00 24.62 459 GLU D CA 1
ATOM 1466 C C . GLU B 1 85 ? 0.551 -8.566 -24.041 1.00 20.72 459 GLU D C 1
ATOM 1467 O O . GLU B 1 85 ? -0.349 -8.029 -23.402 1.00 25.09 459 GLU D O 1
ATOM 1473 N N . VAL B 1 86 ? 1.142 -9.686 -23.636 1.00 24.45 460 VAL D N 1
ATOM 1474 C CA . VAL B 1 86 ? 0.676 -10.388 -22.442 1.00 27.24 460 VAL D CA 1
ATOM 1475 C C . VAL B 1 86 ? 1.635 -10.295 -21.251 1.00 40.28 460 VAL D C 1
ATOM 1476 O O . VAL B 1 86 ? 1.199 -10.161 -20.107 1.00 45.88 460 VAL D O 1
ATOM 1480 N N . PHE B 1 87 ? 2.934 -10.378 -21.519 1.00 38.39 461 PHE D N 1
ATOM 1481 C CA . PHE B 1 87 ? 3.936 -10.337 -20.458 1.00 47.79 461 PHE D CA 1
ATOM 1482 C C . PHE B 1 87 ? 4.244 -8.904 -20.029 1.00 52.70 461 PHE D C 1
ATOM 1483 O O . PHE B 1 87 ? 4.283 -8.605 -18.835 1.00 60.53 461 PHE D O 1
ATOM 1491 N N . ALA C 1 1 ? -16.486 -45.461 -9.697 1.00 41.94 375 ALA A N 1
ATOM 1492 C CA . ALA C 1 1 ? -16.559 -44.652 -10.907 1.00 47.54 375 ALA A CA 1
ATOM 1493 C C . ALA C 1 1 ? -16.736 -43.171 -10.580 1.00 44.73 375 ALA A C 1
ATOM 1494 O O . ALA C 1 1 ? -16.307 -42.690 -9.525 1.00 32.21 375 ALA A O 1
ATOM 1496 N N . ASP C 1 2 ? -17.378 -42.455 -11.494 1.00 37.47 376 ASP A N 1
ATOM 1497 C CA . ASP C 1 2 ? -17.592 -41.027 -11.326 1.00 32.79 376 ASP A CA 1
ATOM 1498 C C . ASP C 1 2 ? -18.592 -40.699 -10.213 1.00 34.13 376 ASP A C 1
ATOM 1499 O O . ASP C 1 2 ? -18.340 -39.815 -9.395 1.00 27.93 376 ASP A O 1
ATOM 1504 N N . LEU C 1 3 ? -19.714 -41.413 -10.166 1.00 26.81 377 LEU A N 1
ATOM 1505 C CA . LEU C 1 3 ? -20.732 -41.128 -9.158 1.00 25.89 377 LEU A CA 1
ATOM 1506 C C . LEU C 1 3 ? -20.227 -41.341 -7.734 1.00 25.29 377 LEU A C 1
ATOM 1507 O O . LEU C 1 3 ? -20.606 -40.611 -6.820 1.00 24.43 377 LEU A O 1
ATOM 1512 N N . GLU C 1 4 ? -19.369 -42.334 -7.544 1.00 28.13 378 GLU A N 1
ATOM 1513 C CA . GLU C 1 4 ? -18.851 -42.628 -6.213 1.00 28.12 378 GLU A CA 1
ATOM 1514 C C . GLU C 1 4 ? -17.972 -41.485 -5.706 1.00 25.69 378 GLU A C 1
ATOM 1515 O O . GLU C 1 4 ? -18.065 -41.075 -4.547 1.00 24.76 378 GLU A O 1
ATOM 1521 N N . SER C 1 5 ? -17.118 -40.972 -6.582 1.00 20.87 379 SER A N 1
ATOM 1522 C CA . SER C 1 5 ? -16.263 -39.849 -6.226 1.00 23.27 379 SER A CA 1
ATOM 1523 C C . SER C 1 5 ? -17.100 -38.600 -5.946 1.00 17.60 379 SER A C 1
ATOM 1524 O O . SER C 1 5 ? -16.787 -37.830 -5.042 1.00 19.43 379 SER A O 1
ATOM 1527 N N . LEU C 1 6 ? -18.175 -38.415 -6.709 1.00 20.67 380 LEU A N 1
ATOM 1528 C CA . LEU C 1 6 ? -19.073 -37.274 -6.509 1.00 16.50 380 LEU A CA 1
ATOM 1529 C C . LEU C 1 6 ? -19.748 -37.306 -5.136 1.00 18.38 380 LEU A C 1
ATOM 1530 O O . LEU C 1 6 ? -19.724 -36.323 -4.398 1.00 14.76 380 LEU A O 1
ATOM 1535 N N . TYR C 1 7 ? -20.350 -38.441 -4.794 1.00 19.21 381 TYR A N 1
ATOM 1536 C CA . TYR C 1 7 ? -21.049 -38.566 -3.521 1.00 18.60 381 TYR A CA 1
ATOM 1537 C C . TYR C 1 7 ? -20.109 -38.324 -2.349 1.00 18.07 381 TYR A C 1
ATOM 1538 O O . TYR C 1 7 ? -20.502 -37.752 -1.336 1.00 20.39 381 TYR A O 1
ATOM 1547 N N . ARG C 1 8 ? -18.863 -38.757 -2.494 1.00 19.02 382 ARG A N 1
ATOM 1548 C CA . ARG C 1 8 ? -17.877 -38.584 -1.438 1.00 23.67 382 ARG A CA 1
ATOM 1549 C C . ARG C 1 8 ? -17.532 -37.107 -1.250 1.00 24.82 382 ARG A C 1
ATOM 1550 O O . ARG C 1 8 ? -17.416 -36.617 -0.127 1.00 24.45 382 ARG A O 1
ATOM 1558 N N . ALA C 1 9 ? -17.374 -36.398 -2.360 1.00 22.56 383 ALA A N 1
ATOM 1559 C CA . ALA C 1 9 ? -17.061 -34.976 -2.312 1.00 17.87 383 ALA A CA 1
ATOM 1560 C C . ALA C 1 9 ? -18.286 -34.149 -1.922 1.00 18.52 383 ALA A C 1
ATOM 1561 O O . ALA C 1 9 ? -18.162 -33.091 -1.308 1.00 19.08 383 ALA A O 1
ATOM 1571 N N . PRO C 1 11 ? -21.753 -34.794 -0.040 1.00 19.11 385 PRO A N 1
ATOM 1572 C CA . PRO C 1 11 ? -22.753 -35.531 0.745 1.00 16.71 385 PRO A CA 1
ATOM 1573 C C . PRO C 1 11 ? -24.174 -35.049 0.479 1.00 18.69 385 PRO A C 1
ATOM 1574 O O . PRO C 1 11 ? -25.104 -35.850 0.543 1.00 17.19 385 PRO A O 1
ATOM 1578 N N . SER C 1 12 ? -24.339 -33.757 0.199 1.00 20.94 386 SER A N 1
ATOM 1579 C CA . SER C 1 12 ? -25.665 -33.183 -0.018 1.00 20.35 386 SER A CA 1
ATOM 1580 C C . SER C 1 12 ? -26.350 -33.772 -1.244 1.00 15.57 386 SER A C 1
ATOM 1581 O O . SER C 1 12 ? -27.570 -33.951 -1.257 1.00 15.85 386 SER A O 1
ATOM 1584 N N . ILE C 1 13 ? -25.560 -34.058 -2.275 1.00 11.70 387 ILE A N 1
ATOM 1585 C CA . ILE C 1 13 ? -26.085 -34.644 -3.503 1.00 11.97 387 ILE A CA 1
ATOM 1586 C C . ILE C 1 13 ? -26.407 -36.113 -3.280 1.00 16.89 387 ILE A C 1
ATOM 1587 O O . ILE C 1 13 ? -27.422 -36.613 -3.767 1.00 15.41 387 ILE A O 1
ATOM 1592 N N . LYS C 1 14 ? -25.536 -36.803 -2.546 1.00 14.57 388 LYS A N 1
ATOM 1593 C CA . LYS C 1 14 ? -25.783 -38.197 -2.195 1.00 17.71 388 LYS A CA 1
ATOM 1594 C C . LYS C 1 14 ? -27.108 -38.310 -1.456 1.00 14.21 388 LYS A C 1
ATOM 1595 O O . LYS C 1 14 ? -27.945 -39.160 -1.779 1.00 17.02 388 LYS A O 1
ATOM 1601 N N . LYS C 1 15 ? -27.293 -37.437 -0.470 1.00 13.44 389 LYS A N 1
ATOM 1602 C CA . LYS C 1 15 ? -28.515 -37.409 0.318 1.00 13.95 389 LYS A CA 1
ATOM 1603 C C . LYS C 1 15 ? -29.753 -37.226 -0.559 1.00 16.16 389 LYS A C 1
ATOM 1604 O O . LYS C 1 15 ? -30.720 -37.971 -0.425 1.00 15.52 389 LYS A O 1
ATOM 1610 N N . LEU C 1 16 ? -29.715 -36.243 -1.456 1.00 15.76 390 LEU A N 1
ATOM 1611 C CA . LEU C 1 16 ? -30.841 -35.974 -2.349 1.00 16.67 390 LEU A CA 1
ATOM 1612 C C . LEU C 1 16 ? -31.170 -37.164 -3.242 1.00 15.27 390 LEU A C 1
ATOM 1613 O O . LEU C 1 16 ? -32.338 -37.447 -3.507 1.00 17.78 390 LEU A O 1
ATOM 1618 N N . VAL C 1 17 ? -30.141 -37.852 -3.721 1.00 15.95 391 VAL A N 1
ATOM 1619 C CA . VAL C 1 17 ? -30.357 -39.062 -4.508 1.00 17.08 391 VAL A CA 1
ATOM 1620 C C . VAL C 1 17 ? -30.996 -40.145 -3.637 1.00 18.79 391 VAL A C 1
ATOM 1621 O O . VAL C 1 17 ? -31.979 -40.773 -4.035 1.00 17.06 391 VAL A O 1
ATOM 1625 N N . ASP C 1 18 ? -30.441 -40.348 -2.446 1.00 19.03 392 ASP A N 1
ATOM 1626 C CA . ASP C 1 18 ? -30.963 -41.348 -1.511 1.00 16.67 392 ASP A CA 1
ATOM 1627 C C . ASP C 1 18 ? -32.410 -41.072 -1.103 1.00 16.13 392 ASP A C 1
ATOM 1628 O O . ASP C 1 18 ? -33.176 -42.007 -0.855 1.00 16.03 392 ASP A O 1
ATOM 1633 N N . GLU C 1 19 ? -32.771 -39.791 -1.019 1.00 15.58 393 GLU A N 1
ATOM 1634 C CA . GLU C 1 19 ? -34.127 -39.376 -0.651 1.00 16.19 393 GLU A CA 1
ATOM 1635 C C . GLU C 1 19 ? -35.094 -39.522 -1.819 1.00 17.40 393 GLU A C 1
ATOM 1636 O O . GLU C 1 19 ? -36.300 -39.323 -1.663 1.00 17.00 393 GLU A O 1
ATOM 1642 N N . GLY C 1 20 ? -34.559 -39.854 -2.989 1.00 20.98 394 GLY A N 1
ATOM 1643 C CA . GLY C 1 20 ? -35.364 -39.978 -4.190 1.00 22.67 394 GLY A CA 1
ATOM 1644 C C . GLY C 1 20 ? -35.726 -38.644 -4.822 1.00 24.04 394 GLY A C 1
ATOM 1645 O O . GLY C 1 20 ? -36.613 -38.576 -5.678 1.00 21.98 394 GLY A O 1
ATOM 1646 N N . LYS C 1 21 ? -35.046 -37.578 -4.406 1.00 23.56 395 LYS A N 1
ATOM 1647 C CA . LYS C 1 21 ? -35.313 -36.244 -4.950 1.00 19.30 395 LYS A CA 1
ATOM 1648 C C . LYS C 1 21 ? -34.544 -35.988 -6.250 1.00 25.89 395 LYS A C 1
ATOM 1649 O O . LYS C 1 21 ? -35.015 -35.266 -7.130 1.00 23.72 395 LYS A O 1
ATOM 1655 N N . LEU C 1 22 ? -33.357 -36.576 -6.359 1.00 18.74 396 LEU A N 1
ATOM 1656 C CA . LEU C 1 22 ? -32.565 -36.499 -7.585 1.00 23.52 396 LEU A CA 1
ATOM 1657 C C . LEU C 1 22 ? -32.355 -37.891 -8.161 1.00 24.02 396 LEU A C 1
ATOM 1658 O O . LEU C 1 22 ? -32.100 -38.840 -7.419 1.00 25.93 396 LEU A O 1
ATOM 1663 N N . THR C 1 23 ? -32.458 -38.011 -9.482 1.00 19.47 397 THR A N 1
ATOM 1664 C CA . THR C 1 23 ? -32.188 -39.283 -10.145 1.00 23.99 397 THR A CA 1
ATOM 1665 C C . THR C 1 23 ? -30.689 -39.457 -10.350 1.00 25.83 397 THR A C 1
ATOM 1666 O O . THR C 1 23 ? -29.927 -38.489 -10.278 1.00 25.41 397 THR A O 1
ATOM 1670 N N . GLU C 1 24 ? -30.270 -40.691 -10.608 1.00 26.36 398 GLU A N 1
ATOM 1671 C CA . GLU C 1 24 ? -28.867 -40.977 -10.884 1.00 24.93 398 GLU A CA 1
ATOM 1672 C C . GLU C 1 24 ? -28.408 -40.244 -12.139 1.00 30.65 398 GLU A C 1
ATOM 1673 O O . GLU C 1 24 ? -27.257 -39.818 -12.227 1.00 27.39 398 GLU A O 1
ATOM 1679 N N . LYS C 1 25 ? -29.310 -40.098 -13.107 1.00 28.24 399 LYS A N 1
ATOM 1680 C CA . LYS C 1 25 ? -29.019 -39.313 -14.305 1.00 29.90 399 LYS A CA 1
ATOM 1681 C C . LYS C 1 25 ? -28.747 -37.857 -13.951 1.00 28.72 399 LYS A C 1
ATOM 1682 O O . LYS C 1 25 ? -27.853 -37.231 -14.521 1.00 28.07 399 LYS A O 1
ATOM 1688 N N . ASP C 1 26 ? -29.521 -37.316 -13.012 1.00 24.34 400 ASP A N 1
ATOM 1689 C CA . ASP C 1 26 ? -29.292 -35.954 -12.536 1.00 24.17 400 ASP A CA 1
ATOM 1690 C C . ASP C 1 26 ? -27.911 -35.851 -11.904 1.00 27.48 400 ASP A C 1
ATOM 1691 O O . ASP C 1 26 ? -27.184 -34.885 -12.134 1.00 25.36 400 ASP A O 1
ATOM 1696 N N . ALA C 1 27 ? -27.561 -36.850 -11.098 1.00 18.88 401 ALA A N 1
ATOM 1697 C CA . ALA C 1 27 ? -26.269 -36.877 -10.422 1.00 19.53 401 ALA A CA 1
ATOM 1698 C C . ALA C 1 27 ? -25.129 -36.941 -11.431 1.00 26.09 401 ALA A C 1
ATOM 1699 O O . ALA C 1 27 ? -24.031 -36.447 -11.177 1.00 23.32 401 ALA A O 1
ATOM 1701 N N . GLU C 1 28 ? -25.394 -37.551 -12.581 1.00 24.68 402 GLU A N 1
ATOM 1702 C CA . GLU C 1 28 ? -24.391 -37.652 -13.631 1.00 28.16 402 GLU A CA 1
ATOM 1703 C C . GLU C 1 28 ? -24.110 -36.283 -14.239 1.00 24.87 402 GLU A C 1
ATOM 1704 O O . GLU C 1 28 ? -22.960 -35.950 -14.528 1.00 27.03 402 GLU A O 1
ATOM 1710 N N . LYS C 1 29 ? -25.161 -35.489 -14.420 1.00 24.43 403 LYS A N 1
ATOM 1711 C CA . LYS C 1 29 ? -24.995 -34.121 -14.899 1.00 26.90 403 LYS A CA 1
ATOM 1712 C C . LYS C 1 29 ? -24.216 -33.300 -13.882 1.00 23.63 403 LYS A C 1
ATOM 1713 O O . LYS C 1 29 ? -23.350 -32.506 -14.248 1.00 24.56 403 LYS A O 1
ATOM 1719 N N . VAL C 1 30 ? -24.529 -33.496 -12.604 1.00 20.77 404 VAL A N 1
ATOM 1720 C CA . VAL C 1 30 ? -23.870 -32.752 -11.534 1.00 22.30 404 VAL A CA 1
ATOM 1721 C C . VAL C 1 30 ? -22.387 -33.092 -11.493 1.00 22.09 404 VAL A C 1
ATOM 1722 O O . VAL C 1 30 ? -21.551 -32.223 -11.231 1.00 22.20 404 VAL A O 1
ATOM 1726 N N . TYR C 1 31 ? -22.064 -34.358 -11.759 1.00 18.49 405 TYR A N 1
ATOM 1727 C CA . TYR C 1 31 ? -20.671 -34.788 -11.820 1.00 18.99 405 TYR A CA 1
ATOM 1728 C C . TYR C 1 31 ? -19.907 -34.020 -12.892 1.00 16.99 405 TYR A C 1
ATOM 1729 O O . TYR C 1 31 ? -18.783 -33.572 -12.667 1.00 18.82 405 TYR A O 1
ATOM 1738 N N . GLU C 1 32 ? -20.520 -33.885 -14.063 1.00 18.85 406 GLU A N 1
ATOM 1739 C CA . GLU C 1 32 ? -19.902 -33.170 -15.176 1.00 22.50 406 GLU A CA 1
ATOM 1740 C C . GLU C 1 32 ? -19.618 -31.715 -14.811 1.00 25.32 406 GLU A C 1
ATOM 1741 O O . GLU C 1 32 ? -18.532 -31.197 -15.078 1.00 21.64 406 GLU A O 1
ATOM 1747 N N . ILE C 1 33 ? -20.598 -31.061 -14.197 1.00 21.04 407 ILE A N 1
ATOM 1748 C CA . ILE C 1 33 ? -20.443 -29.677 -13.764 1.00 20.65 407 ILE A CA 1
ATOM 1749 C C . ILE C 1 33 ? -19.346 -29.547 -12.709 1.00 21.68 407 ILE A C 1
ATOM 1750 O O . ILE C 1 33 ? -18.540 -28.616 -12.746 1.00 16.77 407 ILE A O 1
ATOM 1755 N N . TRP C 1 34 ? -19.318 -30.492 -11.774 1.00 15.75 408 TRP A N 1
ATOM 1756 C CA . TRP C 1 34 ? -18.304 -30.527 -10.723 1.00 16.59 408 TRP A CA 1
ATOM 1757 C C . TRP C 1 34 ? -16.899 -30.529 -11.334 1.00 21.20 408 TRP A C 1
ATOM 1758 O O . TRP C 1 34 ? -15.995 -29.843 -10.853 1.00 16.48 408 TRP A O 1
ATOM 1769 N N . ARG C 1 35 ? -16.733 -31.294 -12.410 1.00 19.56 409 ARG A N 1
ATOM 1770 C CA . ARG C 1 35 ? -15.480 -31.336 -13.152 1.00 16.50 409 ARG A CA 1
ATOM 1771 C C . ARG C 1 35 ? -15.162 -30.018 -13.861 1.00 18.39 409 ARG A C 1
ATOM 1772 O O . ARG C 1 35 ? -14.028 -29.538 -13.814 1.00 15.81 409 ARG A O 1
ATOM 1780 N N . ASN C 1 36 ? -16.159 -29.451 -14.534 1.00 17.44 410 ASN A N 1
ATOM 1781 C CA . ASN C 1 36 ? -15.978 -28.181 -15.227 1.00 19.24 410 ASN A CA 1
ATOM 1782 C C . ASN C 1 36 ? -15.616 -27.078 -14.236 1.00 20.10 410 ASN A C 1
ATOM 1783 O O . ASN C 1 36 ? -14.858 -26.166 -14.555 1.00 14.90 410 ASN A O 1
ATOM 1796 N N . GLU C 1 38 ? -13.940 -27.385 -11.372 1.00 17.86 412 GLU A N 1
ATOM 1797 C CA . GLU C 1 38 ? -12.527 -27.499 -11.027 1.00 16.55 412 GLU A CA 1
ATOM 1798 C C . GLU C 1 38 ? -11.657 -26.828 -12.089 1.00 17.50 412 GLU A C 1
ATOM 1799 O O . GLU C 1 38 ? -10.691 -26.134 -11.766 1.00 15.50 412 GLU A O 1
ATOM 1805 N N . ALA C 1 39 ? -12.010 -27.036 -13.354 1.00 15.42 413 ALA A N 1
ATOM 1806 C CA . ALA C 1 39 ? -11.254 -26.469 -14.468 1.00 16.29 413 ALA A CA 1
ATOM 1807 C C . ALA C 1 39 ? -11.222 -24.943 -14.431 1.00 15.34 413 ALA A C 1
ATOM 1808 O O . ALA C 1 39 ? -10.197 -24.331 -14.726 1.00 14.83 413 ALA A O 1
ATOM 1810 N N . ILE C 1 40 ? -12.344 -24.334 -14.061 1.00 13.16 414 ILE A N 1
ATOM 1811 C CA . ILE C 1 40 ? -12.427 -22.881 -13.954 1.00 12.95 414 ILE A CA 1
ATOM 1812 C C . ILE C 1 40 ? -11.509 -22.349 -12.853 1.00 15.64 414 ILE A C 1
ATOM 1813 O O . ILE C 1 40 ? -10.713 -21.439 -13.087 1.00 15.34 414 ILE A O 1
ATOM 1818 N N . TYR C 1 41 ? -11.602 -22.931 -11.661 1.00 15.59 415 TYR A N 1
ATOM 1819 C CA . TYR C 1 41 ? -10.768 -22.493 -10.543 1.00 13.31 415 TYR A CA 1
ATOM 1820 C C . TYR C 1 41 ? -9.280 -22.722 -10.800 1.00 17.58 415 TYR A C 1
ATOM 1821 O O . TYR C 1 41 ? -8.439 -21.936 -10.358 1.00 16.50 415 TYR A O 1
ATOM 1830 N N . LYS C 1 42 ? -8.951 -23.787 -11.523 1.00 13.38 416 LYS A N 1
ATOM 1831 C CA . LYS C 1 42 ? -7.552 -24.053 -11.854 1.00 17.16 416 LYS A CA 1
ATOM 1832 C C . LYS C 1 42 ? -6.983 -22.988 -12.786 1.00 15.98 416 LYS A C 1
ATOM 1833 O O . LYS C 1 42 ? -5.800 -22.665 -12.711 1.00 16.47 416 LYS A O 1
ATOM 1839 N N . GLN C 1 43 ? -7.827 -22.447 -13.660 1.00 17.87 417 GLN A N 1
ATOM 1840 C CA . GLN C 1 43 ? -7.408 -21.376 -14.567 1.00 20.11 417 GLN A CA 1
ATOM 1841 C C . GLN C 1 43 ? -6.955 -20.126 -13.829 1.00 15.74 417 GLN A C 1
ATOM 1842 O O . GLN C 1 43 ? -6.049 -19.425 -14.278 1.00 17.44 417 GLN A O 1
ATOM 1848 N N . ALA C 1 44 ? -7.598 -19.835 -12.703 1.00 11.96 418 ALA A N 1
ATOM 1849 C CA . ALA C 1 44 ? -7.217 -18.684 -11.910 1.00 12.81 418 ALA A CA 1
ATOM 1850 C C . ALA C 1 44 ? -5.806 -18.866 -11.358 1.00 15.20 418 ALA A C 1
ATOM 1851 O O . ALA C 1 44 ? -4.991 -17.945 -11.428 1.00 12.84 418 ALA A O 1
ATOM 1853 N N . SER C 1 45 ? -5.517 -20.049 -10.814 1.00 10.83 419 SER A N 1
ATOM 1854 C CA . SER C 1 45 ? -4.173 -20.337 -10.317 1.00 14.15 419 SER A CA 1
ATOM 1855 C C . SER C 1 45 ? -3.176 -20.288 -11.470 1.00 11.93 419 SER A C 1
ATOM 1856 O O . SER C 1 45 ? -2.076 -19.765 -11.332 1.00 10.30 419 SER A O 1
ATOM 1859 N N . LEU C 1 46 ? -3.568 -20.848 -12.607 1.00 13.47 420 LEU A N 1
ATOM 1860 C CA . LEU C 1 46 ? -2.719 -20.850 -13.796 1.00 17.17 420 LEU A CA 1
ATOM 1861 C C . LEU C 1 46 ? -2.329 -19.431 -14.221 1.00 16.34 420 LEU A C 1
ATOM 1862 O O . LEU C 1 46 ? -1.154 -19.140 -14.470 1.00 13.51 420 LEU A O 1
ATOM 1867 N N . LEU C 1 47 ? -3.325 -18.556 -14.318 1.00 11.58 421 LEU A N 1
ATOM 1868 C CA . LEU C 1 47 ? -3.097 -17.165 -14.698 1.00 13.45 421 LEU A CA 1
ATOM 1869 C C . LEU C 1 47 ? -2.109 -16.511 -13.740 1.00 14.25 421 LEU A C 1
ATOM 1870 O O . LEU C 1 47 ? -1.170 -15.839 -14.165 1.00 13.91 421 LEU A O 1
ATOM 1875 N N . TRP C 1 48 ? -2.334 -16.713 -12.446 1.00 13.18 422 TRP A N 1
ATOM 1876 C CA . TRP C 1 48 ? -1.426 -16.211 -11.416 1.00 9.40 422 TRP A CA 1
ATOM 1877 C C . TRP C 1 48 ? 0.022 -16.657 -11.643 1.00 10.74 422 TRP A C 1
ATOM 1878 O O . TRP C 1 48 ? 0.932 -15.829 -11.659 1.00 14.52 422 TRP A O 1
ATOM 1889 N N . TYR C 1 49 ? 0.240 -17.959 -11.826 1.00 13.70 423 TYR A N 1
ATOM 1890 C CA . TYR C 1 49 ? 1.593 -18.477 -12.046 1.00 14.54 423 TYR A CA 1
ATOM 1891 C C . TYR C 1 49 ? 2.223 -17.946 -13.337 1.00 19.15 423 TYR A C 1
ATOM 1892 O O . TYR C 1 49 ? 3.447 -17.817 -13.436 1.00 16.62 423 TYR A O 1
ATOM 1901 N N . ASN C 1 50 ? 1.383 -17.646 -14.324 1.00 16.79 424 ASN A N 1
ATOM 1902 C CA . ASN C 1 50 ? 1.858 -17.150 -15.617 1.00 21.15 424 ASN A CA 1
ATOM 1903 C C . ASN C 1 50 ? 2.121 -15.650 -15.643 1.00 21.53 424 ASN A C 1
ATOM 1904 O O . ASN C 1 50 ? 2.632 -15.123 -16.632 1.00 18.04 424 ASN A O 1
ATOM 1909 N N . THR C 1 51 ? 1.751 -14.954 -14.574 1.00 15.70 425 THR A N 1
ATOM 1910 C CA . THR C 1 51 ? 1.841 -13.501 -14.576 1.00 12.78 425 THR A CA 1
ATOM 1911 C C . THR C 1 51 ? 2.429 -12.923 -13.292 1.00 18.63 425 THR A C 1
ATOM 1912 O O . THR C 1 51 ? 3.643 -12.739 -13.188 1.00 17.94 425 THR A O 1
ATOM 1916 N N . VAL C 1 52 ? 1.573 -12.630 -12.318 1.00 16.08 426 VAL A N 1
ATOM 1917 C CA . VAL C 1 52 ? 2.017 -11.897 -11.136 1.00 16.13 426 VAL A CA 1
ATOM 1918 C C . VAL C 1 52 ? 3.017 -12.692 -10.303 1.00 15.27 426 VAL A C 1
ATOM 1919 O O . VAL C 1 52 ? 3.924 -12.116 -9.700 1.00 19.30 426 VAL A O 1
ATOM 1923 N N . ASP C 1 53 ? 2.865 -14.010 -10.274 1.00 16.31 427 ASP A N 1
ATOM 1924 C CA . ASP C 1 53 ? 3.832 -14.834 -9.559 1.00 18.23 427 ASP A CA 1
ATOM 1925 C C . ASP C 1 53 ? 5.242 -14.607 -10.100 1.00 22.57 427 ASP A C 1
ATOM 1926 O O . ASP C 1 53 ? 6.199 -14.520 -9.333 1.00 20.53 427 ASP A O 1
ATOM 1931 N N . LEU C 1 54 ? 5.368 -14.517 -11.422 1.00 21.24 428 LEU A N 1
ATOM 1932 C CA . LEU C 1 54 ? 6.677 -14.320 -12.045 1.00 26.83 428 LEU A CA 1
ATOM 1933 C C . LEU C 1 54 ? 7.251 -12.967 -11.646 1.00 27.31 428 LEU A C 1
ATOM 1934 O O . LEU C 1 54 ? 8.420 -12.856 -11.275 1.00 26.27 428 LEU A O 1
ATOM 1939 N N . LEU C 1 55 ? 6.413 -11.941 -11.727 1.00 21.72 429 LEU A N 1
ATOM 1940 C CA . LEU C 1 55 ? 6.777 -10.598 -11.299 1.00 24.88 429 LEU A CA 1
ATOM 1941 C C . LEU C 1 55 ? 7.300 -10.581 -9.860 1.00 24.58 429 LEU A C 1
ATOM 1942 O O . LEU C 1 55 ? 8.357 -10.020 -9.585 1.00 23.63 429 LEU A O 1
ATOM 1947 N N . LEU C 1 56 ? 6.565 -11.212 -8.949 1.00 19.27 430 LEU A N 1
ATOM 1948 C CA . LEU C 1 56 ? 6.949 -11.234 -7.539 1.00 21.21 430 LEU A CA 1
ATOM 1949 C C . LEU C 1 56 ? 8.196 -12.084 -7.310 1.00 26.41 430 LEU A C 1
ATOM 1950 O O . LEU C 1 56 ? 8.983 -11.825 -6.397 1.00 24.63 430 LEU A O 1
ATOM 1955 N N . LYS C 1 57 ? 8.375 -13.099 -8.146 1.00 22.48 431 LYS A N 1
ATOM 1956 C CA . LYS C 1 57 ? 9.550 -13.949 -8.060 1.00 21.47 431 LYS A CA 1
ATOM 1957 C C . LYS C 1 57 ? 10.785 -13.134 -8.425 1.00 22.03 431 LYS A C 1
ATOM 1958 O O . LYS C 1 57 ? 11.839 -13.270 -7.804 1.00 30.43 431 LYS A O 1
ATOM 1964 N N . ARG C 1 58 ? 10.642 -12.278 -9.431 1.00 24.26 432 ARG A N 1
ATOM 1965 C CA . ARG C 1 58 ? 11.756 -11.482 -9.927 1.00 23.73 432 ARG A CA 1
ATOM 1966 C C . ARG C 1 58 ? 12.293 -10.523 -8.869 1.00 31.90 432 ARG A C 1
ATOM 1967 O O . ARG C 1 58 ? 13.490 -10.240 -8.836 1.00 28.87 432 ARG A O 1
ATOM 1975 N N . ILE C 1 59 ? 11.410 -10.024 -8.008 1.00 25.42 433 ILE A N 1
ATOM 1976 C CA . ILE C 1 59 ? 11.818 -9.067 -6.980 1.00 25.56 433 ILE A CA 1
ATOM 1977 C C . ILE C 1 59 ? 12.158 -9.723 -5.639 1.00 28.96 433 ILE A C 1
ATOM 1978 O O . ILE C 1 59 ? 12.407 -9.033 -4.652 1.00 40.59 433 ILE A O 1
ATOM 1983 N N . GLY C 1 60 ? 12.158 -11.052 -5.604 1.00 27.55 434 GLY A N 1
ATOM 1984 C CA . GLY C 1 60 ? 12.740 -11.777 -4.487 1.00 26.13 434 GLY A CA 1
ATOM 1985 C C . GLY C 1 60 ? 11.817 -12.326 -3.414 1.00 33.32 434 GLY A C 1
ATOM 1986 O O . GLY C 1 60 ? 12.289 -12.818 -2.390 1.00 32.00 434 GLY A O 1
ATOM 1987 N N . LEU C 1 61 ? 10.508 -12.255 -3.630 1.00 28.72 435 LEU A N 1
ATOM 1988 C CA . LEU C 1 61 ? 9.568 -12.772 -2.638 1.00 21.34 435 LEU A CA 1
ATOM 1989 C C . LEU C 1 61 ? 9.643 -14.291 -2.513 1.00 31.97 435 LEU A C 1
ATOM 1990 O O . LEU C 1 61 ? 9.822 -14.998 -3.505 1.00 29.92 435 LEU A O 1
ATOM 1995 N N . SER C 1 62 ? 9.506 -14.786 -1.288 1.00 25.98 436 SER A N 1
ATOM 1996 C CA . SER C 1 62 ? 9.486 -16.221 -1.042 1.00 31.11 436 SER A CA 1
ATOM 1997 C C . SER C 1 62 ? 8.151 -16.794 -1.491 1.00 26.93 436 SER A C 1
ATOM 1998 O O . SER C 1 62 ? 7.220 -16.048 -1.798 1.00 24.77 436 SER A O 1
ATOM 2001 N N . GLU C 1 63 ? 8.056 -18.119 -1.527 1.00 25.79 437 GLU A N 1
ATOM 2002 C CA . GLU C 1 63 ? 6.819 -18.776 -1.929 1.00 32.12 437 GLU A CA 1
ATOM 2003 C C . GLU C 1 63 ? 5.688 -18.475 -0.948 1.00 26.60 437 GLU A C 1
ATOM 2004 O O . GLU C 1 63 ? 4.530 -18.341 -1.344 1.00 23.94 437 GLU A O 1
ATOM 2010 N N . LYS C 1 64 ? 6.024 -18.364 0.333 1.00 22.53 438 LYS A N 1
ATOM 2011 C CA . LYS C 1 64 ? 5.025 -18.041 1.347 1.00 23.34 438 LYS A CA 1
ATOM 2012 C C . LYS C 1 64 ? 4.474 -16.624 1.154 1.00 16.83 438 LYS A C 1
ATOM 2013 O O . LYS C 1 64 ? 3.270 -16.388 1.299 1.00 19.43 438 LYS A O 1
ATOM 2019 N N . GLU C 1 65 ? 5.357 -15.692 0.816 1.00 23.81 439 GLU A N 1
ATOM 2020 C CA . GLU C 1 65 ? 4.972 -14.296 0.639 1.00 24.40 439 GLU A CA 1
ATOM 2021 C C . GLU C 1 65 ? 4.152 -14.082 -0.625 1.00 18.46 439 GLU A C 1
ATOM 2022 O O . GLU C 1 65 ? 3.230 -13.266 -0.650 1.00 16.42 439 GLU A O 1
ATOM 2028 N N . ARG C 1 66 ? 4.494 -14.809 -1.680 1.00 17.65 440 ARG A N 1
ATOM 2029 C CA . ARG C 1 66 ? 3.734 -14.710 -2.919 1.00 20.93 440 ARG A CA 1
ATOM 2030 C C . ARG C 1 66 ? 2.333 -15.282 -2.724 1.00 16.15 440 ARG A C 1
ATOM 2031 O O . ARG C 1 66 ? 1.358 -14.735 -3.233 1.00 14.72 440 ARG A O 1
ATOM 2039 N N . GLU C 1 67 ? 2.241 -16.377 -1.975 1.00 12.29 441 GLU A N 1
ATOM 2040 C CA . GLU C 1 67 ? 0.959 -17.033 -1.718 1.00 17.17 441 GLU A CA 1
ATOM 2041 C C . GLU C 1 67 ? 0.029 -16.116 -0.937 1.00 16.29 441 GLU A C 1
ATOM 2042 O O . GLU C 1 67 ? -1.168 -16.044 -1.212 1.00 13.22 441 GLU A O 1
ATOM 2048 N N . GLU C 1 68 ? 0.586 -15.421 0.047 1.00 11.40 442 GLU A N 1
ATOM 2049 C CA . GLU C 1 68 ? -0.187 -14.466 0.825 1.00 15.49 442 GLU A CA 1
ATOM 2050 C C . GLU C 1 68 ? -0.786 -13.391 -0.073 1.00 14.75 442 GLU A C 1
ATOM 2051 O O . GLU C 1 68 ? -1.932 -12.983 0.113 1.00 14.71 442 GLU A O 1
ATOM 2057 N N . ILE C 1 69 ? -0.006 -12.929 -1.043 1.00 14.47 443 ILE A N 1
ATOM 2058 C CA . ILE C 1 69 ? -0.478 -11.892 -1.955 1.00 10.80 443 ILE A CA 1
ATOM 2059 C C . ILE C 1 69 ? -1.585 -12.422 -2.873 1.00 14.28 443 ILE A C 1
ATOM 2060 O O . ILE C 1 69 ? -2.562 -11.720 -3.152 1.00 11.01 443 ILE A O 1
ATOM 2065 N N . PHE C 1 70 ? -1.439 -13.664 -3.324 1.00 9.71 444 PHE A N 1
ATOM 2066 C CA . PHE C 1 70 ? -2.503 -14.323 -4.077 1.00 13.83 444 PHE A CA 1
ATOM 2067 C C . PHE C 1 70 ? -3.811 -14.304 -3.292 1.00 10.25 444 PHE A C 1
ATOM 2068 O O . PHE C 1 70 ? -4.852 -13.895 -3.808 1.00 11.82 444 PHE A O 1
ATOM 2076 N N . TYR C 1 71 ? -3.761 -14.742 -2.039 1.00 11.89 445 TYR A N 1
ATOM 2077 C CA . TYR C 1 71 ? -4.972 -14.788 -1.229 1.00 14.70 445 TYR A CA 1
ATOM 2078 C C . TYR C 1 71 ? -5.556 -13.390 -1.025 1.00 13.92 445 TYR A C 1
ATOM 2079 O O . TYR C 1 71 ? -6.773 -13.205 -1.038 1.00 12.05 445 TYR A O 1
ATOM 2088 N N . GLU C 1 72 ? -4.687 -12.401 -0.856 1.00 12.75 446 GLU A N 1
ATOM 2089 C CA . GLU C 1 72 ? -5.150 -11.029 -0.701 1.00 11.62 446 GLU A CA 1
ATOM 2090 C C . GLU C 1 72 ? -5.918 -10.586 -1.940 1.00 11.58 446 GLU A C 1
ATOM 2091 O O . GLU C 1 72 ? -6.941 -9.917 -1.835 1.00 12.62 446 GLU A O 1
ATOM 2105 N N . VAL C 1 74 ? -7.502 -12.604 -4.236 1.00 13.13 448 VAL A N 1
ATOM 2106 C CA . VAL C 1 74 ? -8.673 -13.393 -4.636 1.00 12.27 448 VAL A CA 1
ATOM 2107 C C . VAL C 1 74 ? -9.684 -13.742 -3.541 1.00 14.37 448 VAL A C 1
ATOM 2108 O O . VAL C 1 74 ? -10.792 -14.171 -3.849 1.00 14.93 448 VAL A O 1
ATOM 2112 N N . ARG C 1 75 ? -9.322 -13.560 -2.275 1.00 12.12 449 ARG A N 1
ATOM 2113 C CA . ARG C 1 75 ? -10.238 -13.925 -1.191 1.00 15.67 449 ARG A CA 1
ATOM 2114 C C . ARG C 1 75 ? -11.655 -13.358 -1.371 1.00 17.72 449 ARG A C 1
ATOM 2115 O O . ARG C 1 75 ? -12.638 -14.056 -1.107 1.00 15.38 449 ARG A O 1
ATOM 2123 N N . PRO C 1 76 ? -11.766 -12.089 -1.800 1.00 13.22 450 PRO A N 1
ATOM 2124 C CA . PRO C 1 76 ? -13.102 -11.524 -2.023 1.00 14.05 450 PRO A CA 1
ATOM 2125 C C . PRO C 1 76 ? -13.870 -12.217 -3.147 1.00 13.17 450 PRO A C 1
ATOM 2126 O O . PRO C 1 76 ? -15.075 -12.018 -3.254 1.00 17.37 450 PRO A O 1
ATOM 2130 N N . TYR C 1 77 ? -13.187 -13.013 -3.966 1.00 11.83 451 TYR A N 1
ATOM 2131 C CA . TYR C 1 77 ? -13.834 -13.708 -5.076 1.00 13.09 451 TYR A CA 1
ATOM 2132 C C . TYR C 1 77 ? -14.277 -15.121 -4.696 1.00 13.97 451 TYR A C 1
ATOM 2133 O O . TYR C 1 77 ? -14.871 -15.821 -5.517 1.00 15.02 451 TYR A O 1
ATOM 2142 N N . PHE C 1 78 ? -13.956 -15.544 -3.475 1.00 10.03 452 PHE A N 1
ATOM 2143 C CA . PHE C 1 78 ? -14.306 -16.882 -2.999 1.00 11.43 452 PHE A CA 1
ATOM 2144 C C . PHE C 1 78 ? -15.755 -16.906 -2.540 1.00 15.07 452 PHE A C 1
ATOM 2145 O O . PHE C 1 78 ? -16.034 -16.984 -1.347 1.00 14.46 452 PHE A O 1
ATOM 2153 N N . ARG C 1 79 ? -16.677 -16.833 -3.489 1.00 11.23 453 ARG A N 1
ATOM 2154 C CA . ARG C 1 79 ? -18.081 -16.717 -3.145 1.00 12.29 453 ARG A CA 1
ATOM 2155 C C . ARG C 1 79 ? -18.941 -16.949 -4.363 1.00 12.12 453 ARG A C 1
ATOM 2156 O O . ARG C 1 79 ? -18.451 -16.962 -5.491 1.00 11.54 453 ARG A O 1
ATOM 2164 N N . LEU C 1 80 ? -20.232 -17.138 -4.120 1.00 12.38 454 LEU A N 1
ATOM 2165 C CA . LEU C 1 80 ? -21.215 -17.159 -5.181 1.00 14.76 454 LEU A CA 1
ATOM 2166 C C . LEU C 1 80 ? -21.624 -15.720 -5.474 1.00 17.63 454 LEU A C 1
ATOM 2167 O O . LEU C 1 80 ? -22.277 -15.071 -4.655 1.00 15.99 454 LEU A O 1
ATOM 2172 N N . PHE C 1 81 ? -21.214 -15.208 -6.627 1.00 16.85 455 PHE A N 1
ATOM 2173 C CA . PHE C 1 81 ? -21.651 -13.884 -7.040 1.00 19.18 455 PHE A CA 1
ATOM 2174 C C . PHE C 1 81 ? -23.160 -13.928 -7.213 1.00 21.64 455 PHE A C 1
ATOM 2175 O O . PHE C 1 81 ? -23.708 -14.937 -7.655 1.00 17.61 455 PHE A O 1
ATOM 2183 N N . SER C 1 82 ? -23.835 -12.845 -6.850 1.00 17.86 456 SER A N 1
ATOM 2184 C CA . SER C 1 82 ? -25.283 -12.812 -6.947 1.00 19.19 456 SER A CA 1
ATOM 2185 C C . SER C 1 82 ? -25.705 -12.768 -8.409 1.00 17.19 456 SER A C 1
ATOM 2186 O O . SER C 1 82 ? -24.899 -12.468 -9.286 1.00 23.21 456 SER A O 1
ATOM 2189 N N . ARG C 1 83 ? -26.972 -13.065 -8.670 1.00 24.81 457 ARG A N 1
ATOM 2190 C CA . ARG C 1 83 ? -27.495 -12.979 -10.028 1.00 27.29 457 ARG A CA 1
ATOM 2191 C C . ARG C 1 83 ? -27.380 -11.553 -10.566 1.00 32.41 457 ARG A C 1
ATOM 2192 O O . ARG C 1 83 ? -27.044 -11.346 -11.734 1.00 27.73 457 ARG A O 1
ATOM 2200 N N . GLU C 1 84 ? -27.632 -10.572 -9.706 1.00 27.40 458 GLU A N 1
ATOM 2201 C CA . GLU C 1 84 ? -27.541 -9.172 -10.114 1.00 30.32 458 GLU A CA 1
ATOM 2202 C C . GLU C 1 84 ? -26.121 -8.826 -10.555 1.00 33.47 458 GLU A C 1
ATOM 2203 O O . GLU C 1 84 ? -25.927 -8.036 -11.478 1.00 37.68 458 GLU A O 1
ATOM 2209 N N . GLU C 1 85 ? -25.129 -9.432 -9.905 1.00 22.24 459 GLU A N 1
ATOM 2210 C CA . GLU C 1 85 ? -23.729 -9.150 -10.213 1.00 24.33 459 GLU A CA 1
ATOM 2211 C C . GLU C 1 85 ? -23.279 -9.679 -11.574 1.00 28.52 459 GLU A C 1
ATOM 2212 O O . GLU C 1 85 ? -22.435 -9.073 -12.232 1.00 36.80 459 GLU A O 1
ATOM 2218 N N . VAL C 1 86 ? -23.835 -10.810 -11.993 1.00 35.29 460 VAL A N 1
ATOM 2219 C CA . VAL C 1 86 ? -23.329 -11.497 -13.180 1.00 35.33 460 VAL A CA 1
ATOM 2220 C C . VAL C 1 86 ? -24.234 -11.389 -14.408 1.00 40.22 460 VAL A C 1
ATOM 2221 O O . VAL C 1 86 ? -23.804 -11.662 -15.532 1.00 38.82 460 VAL A O 1
ATOM 2225 N N . PHE C 1 87 ? -25.483 -10.995 -14.192 1.00 38.47 461 PHE A N 1
ATOM 2226 C CA . PHE C 1 87 ? -26.419 -10.825 -15.296 1.00 42.07 461 PHE A CA 1
ATOM 2227 C C . PHE C 1 87 ? -26.664 -9.351 -15.611 1.00 49.22 461 PHE A C 1
ATOM 2228 O O . PHE C 1 87 ? -26.244 -8.462 -14.865 1.00 36.78 461 PHE A O 1
ATOM 2236 N N . ALA D 1 1 ? -7.176 6.337 -11.632 1.00 38.48 375 ALA B N 1
ATOM 2237 C CA . ALA D 1 1 ? -7.943 5.843 -10.494 1.00 43.34 375 ALA B CA 1
ATOM 2238 C C . ALA D 1 1 ? -7.877 4.321 -10.410 1.00 39.88 375 ALA B C 1
ATOM 2239 O O . ALA D 1 1 ? -8.306 3.722 -9.422 1.00 32.50 375 ALA B O 1
ATOM 2241 N N . ASP D 1 2 ? -7.346 3.699 -11.458 1.00 42.97 376 ASP B N 1
ATOM 2242 C CA . ASP D 1 2 ? -7.151 2.257 -11.465 1.00 33.43 376 ASP B CA 1
ATOM 2243 C C . ASP D 1 2 ? -6.229 1.844 -10.327 1.00 31.55 376 ASP B C 1
ATOM 2244 O O . ASP D 1 2 ? -6.578 0.984 -9.523 1.00 24.21 376 ASP B O 1
ATOM 2249 N N . LEU D 1 3 ? -5.055 2.467 -10.257 1.00 22.49 377 LEU B N 1
ATOM 2250 C CA . LEU D 1 3 ? -4.075 2.116 -9.233 1.00 26.96 377 LEU B CA 1
ATOM 2251 C C . LEU D 1 3 ? -4.588 2.412 -7.828 1.00 24.93 377 LEU B C 1
ATOM 2252 O O . LEU D 1 3 ? -4.275 1.693 -6.880 1.00 24.68 377 LEU B O 1
ATOM 2257 N N . GLU D 1 4 ? -5.381 3.470 -7.696 1.00 28.29 378 GLU B N 1
ATOM 2258 C CA . GLU D 1 4 ? -5.984 3.798 -6.413 1.00 23.16 378 GLU B CA 1
ATOM 2259 C C . GLU D 1 4 ? -6.916 2.670 -5.978 1.00 24.52 378 GLU B C 1
ATOM 2260 O O . GLU D 1 4 ? -6.922 2.268 -4.813 1.00 21.44 378 GLU B O 1
ATOM 2266 N N . SER D 1 5 ? -7.703 2.158 -6.919 1.00 17.52 379 SER B N 1
ATOM 2267 C CA . SER D 1 5 ? -8.577 1.021 -6.641 1.00 23.54 379 SER B CA 1
ATOM 2268 C C . SER D 1 5 ? -7.765 -0.218 -6.275 1.00 16.11 379 SER B C 1
ATOM 2269 O O . SER D 1 5 ? -8.102 -0.932 -5.335 1.00 20.77 379 SER B O 1
ATOM 2272 N N . LEU D 1 6 ? -6.698 -0.473 -7.028 1.00 18.26 380 LEU B N 1
ATOM 2273 C CA . LEU D 1 6 ? -5.847 -1.629 -6.767 1.00 12.98 380 LEU B CA 1
ATOM 2274 C C . LEU D 1 6 ? -5.246 -1.575 -5.365 1.00 19.39 380 LEU B C 1
ATOM 2275 O O . LEU D 1 6 ? -5.323 -2.545 -4.608 1.00 16.27 380 LEU B O 1
ATOM 2280 N N . TYR D 1 7 ? -4.649 -0.437 -5.024 1.00 18.47 381 TYR B N 1
ATOM 2281 C CA . TYR D 1 7 ? -3.995 -0.279 -3.727 1.00 19.89 381 TYR B CA 1
ATOM 2282 C C . TYR D 1 7 ? -4.963 -0.480 -2.568 1.00 17.28 381 TYR B C 1
ATOM 2283 O O . TYR D 1 7 ? -4.603 -1.065 -1.547 1.00 20.43 381 TYR B O 1
ATOM 2292 N N . ARG D 1 8 ? -6.191 0.006 -2.724 1.00 19.20 382 ARG B N 1
ATOM 2293 C CA . ARG D 1 8 ? -7.223 -0.205 -1.709 1.00 23.08 382 ARG B CA 1
ATOM 2294 C C . ARG D 1 8 ? -7.442 -1.692 -1.450 1.00 22.20 382 ARG B C 1
ATOM 2295 O O . ARG D 1 8 ? -7.495 -2.144 -0.301 1.00 17.97 382 ARG B O 1
ATOM 2303 N N . ALA D 1 9 ? -7.578 -2.452 -2.530 1.00 19.31 383 ALA B N 1
ATOM 2304 C CA . ALA D 1 9 ? -7.892 -3.872 -2.423 1.00 18.07 383 ALA B CA 1
ATOM 2305 C C . ALA D 1 9 ? -6.667 -4.694 -2.051 1.00 16.13 383 ALA B C 1
ATOM 2306 O O . ALA D 1 9 ? -6.785 -5.749 -1.425 1.00 15.52 383 ALA B O 1
ATOM 2316 N N . PRO D 1 11 ? -3.266 -3.976 -0.221 1.00 17.04 385 PRO B N 1
ATOM 2317 C CA . PRO D 1 11 ? -2.295 -3.214 0.577 1.00 17.85 385 PRO B CA 1
ATOM 2318 C C . PRO D 1 11 ? -0.861 -3.718 0.404 1.00 16.20 385 PRO B C 1
ATOM 2319 O O . PRO D 1 11 ? 0.079 -2.939 0.556 1.00 16.07 385 PRO B O 1
ATOM 2323 N N . SER D 1 12 ? -0.691 -5.002 0.102 1.00 16.52 386 SER B N 1
ATOM 2324 C CA . SER D 1 12 ? 0.651 -5.565 -0.043 1.00 20.16 386 SER B CA 1
ATOM 2325 C C . SER D 1 12 ? 1.336 -5.071 -1.315 1.00 16.68 386 SER B C 1
ATOM 2326 O O . SER D 1 12 ? 2.561 -4.946 -1.368 1.00 13.38 386 SER B O 1
ATOM 2329 N N . ILE D 1 13 ? 0.538 -4.803 -2.342 1.00 10.39 387 ILE B N 1
ATOM 2330 C CA . ILE D 1 13 ? 1.058 -4.267 -3.592 1.00 14.81 387 ILE B CA 1
ATOM 2331 C C . ILE D 1 13 ? 1.407 -2.794 -3.422 1.00 14.46 387 ILE B C 1
ATOM 2332 O O . ILE D 1 13 ? 2.433 -2.323 -3.916 1.00 12.46 387 ILE B O 1
ATOM 2337 N N . LYS D 1 14 ? 0.548 -2.063 -2.720 1.00 10.49 388 LYS B N 1
ATOM 2338 C CA . LYS D 1 14 ? 0.841 -0.670 -2.408 1.00 16.63 388 LYS B CA 1
ATOM 2339 C C . LYS D 1 14 ? 2.165 -0.564 -1.647 1.00 14.67 388 LYS B C 1
ATOM 2340 O O . LYS D 1 14 ? 2.999 0.297 -1.937 1.00 16.85 388 LYS B O 1
ATOM 2346 N N . LYS D 1 15 ? 2.357 -1.460 -0.687 1.00 15.51 389 LYS B N 1
ATOM 2347 C CA . LYS D 1 15 ? 3.569 -1.468 0.124 1.00 13.69 389 LYS B CA 1
ATOM 2348 C C . LYS D 1 15 ? 4.818 -1.702 -0.722 1.00 14.18 389 LYS B C 1
ATOM 2349 O O . LYS D 1 15 ? 5.819 -1.004 -0.567 1.00 18.71 389 LYS B O 1
ATOM 2355 N N . LEU D 1 16 ? 4.760 -2.685 -1.614 1.00 13.84 390 LEU B N 1
ATOM 2356 C CA . LEU D 1 16 ? 5.886 -2.987 -2.496 1.00 19.45 390 LEU B CA 1
ATOM 2357 C C . LEU D 1 16 ? 6.238 -1.819 -3.417 1.00 18.50 390 LEU B C 1
ATOM 2358 O O . LEU D 1 16 ? 7.412 -1.561 -3.677 1.00 17.65 390 LEU B O 1
ATOM 2363 N N . VAL D 1 17 ? 5.223 -1.126 -3.925 1.00 12.47 391 VAL B N 1
ATOM 2364 C CA . VAL D 1 17 ? 5.459 0.040 -4.772 1.00 15.10 391 VAL B CA 1
ATOM 2365 C C . VAL D 1 17 ? 6.114 1.147 -3.953 1.00 22.54 391 VAL B C 1
ATOM 2366 O O . VAL D 1 17 ? 7.115 1.739 -4.368 1.00 20.42 391 VAL B O 1
ATOM 2370 N N . ASP D 1 18 ? 5.551 1.408 -2.780 1.00 19.06 392 ASP B N 1
ATOM 2371 C CA . ASP D 1 18 ? 6.074 2.434 -1.885 1.00 20.23 392 ASP B CA 1
ATOM 2372 C C . ASP D 1 18 ? 7.494 2.124 -1.418 1.00 19.62 392 ASP B C 1
ATOM 2373 O O . ASP D 1 18 ? 8.270 3.035 -1.128 1.00 21.19 392 ASP B O 1
ATOM 2378 N N . GLU D 1 19 ? 7.823 0.838 -1.339 1.00 15.81 393 GLU B N 1
ATOM 2379 C CA . GLU D 1 19 ? 9.151 0.407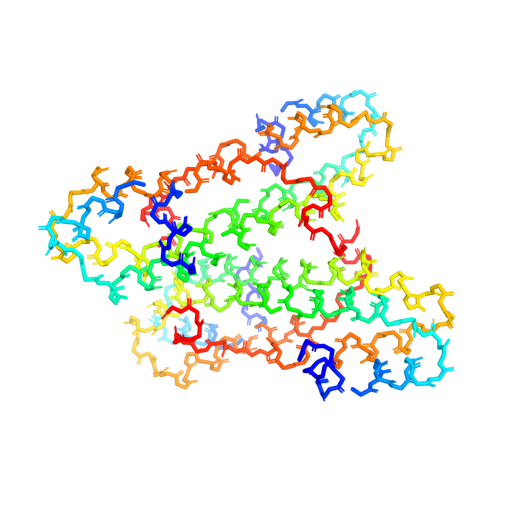 -0.907 1.00 18.86 393 GLU B CA 1
ATOM 2380 C C . GLU D 1 19 ? 10.160 0.514 -2.046 1.00 25.54 393 GLU B C 1
ATOM 2381 O O . GLU D 1 19 ? 11.368 0.384 -1.837 1.00 23.28 393 GLU B O 1
AT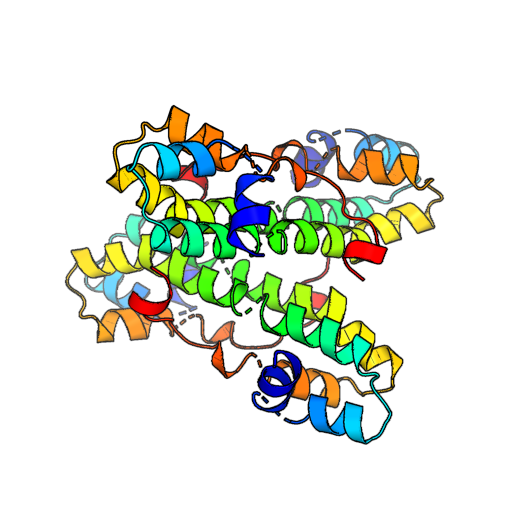OM 2387 N N . GLY D 1 20 ? 9.653 0.736 -3.254 1.00 16.28 394 GLY B N 1
ATOM 2388 C CA . GLY D 1 20 ? 10.498 0.839 -4.429 1.00 24.40 394 GLY B CA 1
ATOM 2389 C C . GLY D 1 20 ? 10.825 -0.495 -5.073 1.00 26.26 394 GLY B C 1
ATOM 2390 O O . GLY D 1 20 ? 11.700 -0.570 -5.935 1.00 30.39 394 GLY B O 1
ATOM 2391 N N . LYS D 1 21 ? 10.119 -1.545 -4.664 1.00 22.62 395 LYS B N 1
ATOM 2392 C CA . LYS D 1 21 ? 10.377 -2.892 -5.170 1.00 23.87 395 LYS B CA 1
ATOM 2393 C C . LYS D 1 21 ? 9.597 -3.173 -6.452 1.00 20.79 395 LYS B C 1
ATOM 2394 O O . LYS D 1 21 ? 10.059 -3.911 -7.317 1.00 20.85 395 LYS B O 1
ATOM 2400 N N . LEU D 1 22 ? 8.411 -2.584 -6.554 1.00 21.96 396 LEU B N 1
ATOM 2401 C CA . LEU D 1 22 ? 7.612 -2.655 -7.770 1.00 24.34 396 LEU B CA 1
ATOM 2402 C C . LEU D 1 22 ? 7.487 -1.261 -8.362 1.00 24.23 396 LEU B C 1
ATOM 2403 O O . LEU D 1 22 ? 7.305 -0.286 -7.635 1.00 25.76 396 LEU B O 1
ATOM 2408 N N . THR D 1 23 ? 7.593 -1.168 -9.682 1.00 23.47 397 THR B N 1
ATOM 2409 C CA . THR D 1 23 ? 7.389 0.094 -10.377 1.00 25.69 397 THR B CA 1
ATOM 2410 C C . THR D 1 23 ? 5.896 0.348 -10.541 1.00 28.14 397 THR B C 1
ATOM 2411 O O . THR D 1 23 ? 5.080 -0.564 -10.383 1.00 24.90 397 THR B O 1
ATOM 2415 N N . GLU D 1 24 ? 5.541 1.580 -10.885 1.00 21.96 398 GLU B N 1
ATOM 2416 C CA . GLU D 1 24 ? 4.145 1.929 -11.111 1.00 28.63 398 GLU B CA 1
ATOM 2417 C C . GLU D 1 24 ? 3.571 1.162 -12.298 1.00 33.76 398 GLU B C 1
ATOM 2418 O O . GLU D 1 24 ? 2.409 0.763 -12.282 1.00 28.67 398 GLU B O 1
ATOM 2424 N N . LYS D 1 25 ? 4.391 0.950 -13.324 1.00 31.32 399 LYS B N 1
ATOM 2425 C CA . LYS D 1 25 ? 3.958 0.174 -14.484 1.00 29.00 399 LYS B CA 1
ATOM 2426 C C . LYS D 1 25 ? 3.773 -1.301 -14.135 1.00 32.24 399 LYS B C 1
ATOM 2427 O O . LYS D 1 25 ? 2.899 -1.965 -14.688 1.00 29.87 399 LYS B O 1
ATOM 2433 N N . ASP D 1 26 ? 4.592 -1.809 -13.218 1.00 26.78 400 ASP B N 1
ATOM 2434 C CA . ASP D 1 26 ? 4.401 -3.160 -12.702 1.00 29.51 400 ASP B CA 1
ATOM 2435 C C . ASP D 1 26 ? 3.008 -3.270 -12.108 1.00 24.36 400 ASP B C 1
ATOM 2436 O O . ASP D 1 26 ? 2.272 -4.216 -12.387 1.00 26.45 400 ASP B O 1
ATOM 2441 N N . ALA D 1 27 ? 2.663 -2.297 -11.273 1.00 23.67 401 ALA B N 1
ATOM 2442 C CA . ALA D 1 27 ? 1.370 -2.275 -10.610 1.00 24.77 401 ALA B CA 1
ATOM 2443 C C . ALA D 1 27 ? 0.235 -2.189 -11.626 1.00 26.01 401 ALA B C 1
ATOM 2444 O O . ALA D 1 27 ? -0.859 -2.696 -11.386 1.00 19.34 401 ALA B O 1
ATOM 2446 N N . GLU D 1 28 ? 0.498 -1.542 -12.756 1.00 24.42 402 GLU B N 1
ATOM 2447 C CA . GLU D 1 28 ? -0.501 -1.429 -13.810 1.00 24.78 402 GLU B CA 1
ATOM 2448 C C . GLU D 1 28 ? -0.820 -2.801 -14.378 1.00 20.69 402 GLU B C 1
ATOM 2449 O O . GLU D 1 28 ? -1.977 -3.118 -14.635 1.00 18.70 402 GLU B O 1
ATOM 2455 N N . LYS D 1 29 ? 0.212 -3.613 -14.578 1.00 20.05 403 LYS B N 1
ATOM 2456 C CA . LYS D 1 29 ? 0.007 -4.986 -15.018 1.00 25.21 403 LYS B CA 1
ATOM 2457 C C . LYS D 1 29 ? -0.752 -5.789 -13.969 1.00 24.79 403 LYS B C 1
ATOM 2458 O O . LYS D 1 29 ? -1.638 -6.577 -14.297 1.00 20.31 403 LYS B O 1
ATOM 2464 N N . VAL D 1 30 ? -0.391 -5.594 -12.704 1.00 22.06 404 VAL B N 1
ATOM 2465 C CA . VAL D 1 30 ? -1.063 -6.279 -11.601 1.00 17.60 404 VAL B CA 1
ATOM 2466 C C . VAL D 1 30 ? -2.540 -5.897 -11.552 1.00 16.21 404 VAL B C 1
ATOM 2467 O O . VAL D 1 30 ? -3.395 -6.735 -11.275 1.00 16.42 404 VAL B O 1
ATOM 2471 N N . TYR D 1 31 ? -2.837 -4.626 -11.815 1.00 16.53 405 TYR B N 1
ATOM 2472 C CA . TYR D 1 31 ? -4.220 -4.167 -11.858 1.00 17.52 405 TYR B CA 1
ATOM 2473 C C . TYR D 1 31 ? -5.031 -4.972 -12.864 1.00 13.62 405 TYR B C 1
ATOM 2474 O O . TYR D 1 31 ? -6.132 -5.429 -12.563 1.00 13.85 405 TYR B O 1
ATOM 2483 N N . GLU D 1 32 ? -4.485 -5.138 -14.064 1.00 16.54 406 GLU B N 1
ATOM 2484 C CA . GLU D 1 32 ? -5.185 -5.878 -15.111 1.00 20.85 406 GLU B CA 1
ATOM 2485 C C . GLU D 1 32 ? -5.467 -7.321 -14.697 1.00 18.13 406 GLU B C 1
ATOM 2486 O O . GLU D 1 32 ? -6.570 -7.833 -14.898 1.00 15.84 406 GLU B O 1
ATOM 2492 N N . ILE D 1 33 ? -4.469 -7.974 -14.115 1.00 14.75 407 ILE B N 1
ATOM 2493 C CA . ILE D 1 33 ? -4.634 -9.348 -13.655 1.00 15.08 407 ILE B CA 1
ATOM 2494 C C . ILE D 1 33 ? -5.695 -9.453 -12.553 1.00 14.43 407 ILE B C 1
ATOM 2495 O O . ILE D 1 33 ? -6.525 -10.362 -12.561 1.00 12.68 407 ILE B O 1
ATOM 2500 N N . TRP D 1 34 ? -5.660 -8.511 -11.616 1.00 10.78 408 TRP B N 1
ATOM 2501 C CA . TRP D 1 34 ? -6.655 -8.418 -10.548 1.00 14.71 408 TRP B CA 1
ATOM 2502 C C . TRP D 1 34 ? -8.081 -8.396 -11.115 1.00 14.47 408 TRP B C 1
ATOM 2503 O O . TRP D 1 34 ? -8.957 -9.123 -10.645 1.00 13.26 408 TRP B O 1
ATOM 2514 N N . ARG D 1 35 ? -8.308 -7.568 -12.132 1.00 13.99 409 ARG B N 1
ATOM 2515 C CA . ARG D 1 35 ? -9.609 -7.513 -12.795 1.00 12.11 409 ARG B CA 1
ATOM 2516 C C . ARG D 1 35 ? -9.935 -8.787 -13.573 1.00 14.02 409 ARG B C 1
ATOM 2517 O O . ARG D 1 35 ? -11.075 -9.250 -13.562 1.00 15.14 409 ARG B O 1
ATOM 2525 N N . ASN D 1 36 ? -8.948 -9.339 -14.273 1.00 14.52 410 ASN B N 1
ATOM 2526 C CA . ASN D 1 36 ? -9.166 -10.572 -15.026 1.00 10.82 410 ASN B CA 1
ATOM 2527 C C . ASN D 1 36 ? -9.496 -11.742 -14.098 1.00 19.10 410 ASN B C 1
ATOM 2528 O O . ASN D 1 36 ? -10.295 -12.618 -14.439 1.00 13.28 410 ASN B O 1
ATOM 2541 N N . GLU D 1 38 ? -11.111 -11.633 -11.251 1.00 12.16 412 GLU B N 1
ATOM 2542 C CA . GLU D 1 38 ? -12.519 -11.540 -10.878 1.00 13.71 412 GLU B CA 1
ATOM 2543 C C . GLU D 1 38 ? -13.403 -12.229 -11.921 1.00 17.19 412 GLU B C 1
ATOM 2544 O O . GLU D 1 38 ? -14.317 -12.979 -11.574 1.00 13.50 412 GLU B O 1
ATOM 2550 N N . ALA D 1 39 ? -13.115 -11.987 -13.195 1.00 12.76 413 ALA B N 1
ATOM 2551 C CA . ALA D 1 39 ? -13.912 -12.557 -14.278 1.00 13.60 413 ALA B CA 1
ATOM 2552 C C . ALA D 1 39 ? -13.864 -14.078 -14.285 1.00 13.56 413 ALA B C 1
ATOM 2553 O O . ALA D 1 39 ? -14.864 -14.731 -14.573 1.00 14.07 413 ALA B O 1
ATOM 2555 N N . ILE D 1 40 ? -12.703 -14.647 -13.976 1.00 12.57 414 ILE B N 1
ATOM 2556 C CA . ILE D 1 40 ? -12.572 -16.104 -13.941 1.00 10.92 414 ILE B CA 1
ATOM 2557 C C . ILE D 1 40 ? -13.456 -16.715 -12.848 1.00 14.98 414 ILE B C 1
ATOM 2558 O O . ILE D 1 40 ? -14.175 -17.687 -13.090 1.00 14.64 414 ILE B O 1
ATOM 2563 N N . TYR D 1 41 ? -13.424 -16.131 -11.654 1.00 13.07 415 TYR B N 1
ATOM 2564 C CA . TYR D 1 41 ? -14.260 -16.611 -10.560 1.00 17.41 415 TYR B CA 1
ATOM 2565 C C . TYR D 1 41 ? -15.752 -16.421 -10.851 1.00 20.04 415 TYR B C 1
ATOM 2566 O O . TYR D 1 41 ? -16.572 -17.248 -10.458 1.00 16.92 415 TYR B O 1
ATOM 2575 N N . LYS D 1 42 ? -16.100 -15.345 -11.553 1.00 15.04 416 LYS B N 1
ATOM 2576 C CA . LYS D 1 42 ? -17.484 -15.134 -11.970 1.00 18.95 416 LYS B CA 1
ATOM 2577 C C . LYS D 1 42 ? -17.963 -16.241 -12.899 1.00 15.41 416 LYS B C 1
ATOM 2578 O O . LYS D 1 42 ? -19.146 -16.566 -12.919 1.00 16.23 416 LYS B O 1
ATOM 2584 N N . GLN D 1 43 ? -17.042 -16.807 -13.672 1.00 15.77 417 GLN B N 1
ATOM 2585 C CA . GLN D 1 43 ? -17.377 -17.893 -14.594 1.00 21.29 417 GLN B CA 1
ATOM 2586 C C . GLN D 1 43 ? -18.011 -19.071 -13.855 1.00 18.31 417 GLN B C 1
ATOM 2587 O O . GLN D 1 43 ? -18.948 -19.694 -14.354 1.00 15.78 417 GLN B O 1
ATOM 2593 N N . ALA D 1 44 ? -17.498 -19.369 -12.664 1.00 13.18 418 ALA B N 1
ATOM 2594 C CA . ALA D 1 44 ? -18.055 -20.432 -11.835 1.00 14.20 418 ALA B CA 1
ATOM 2595 C C . ALA D 1 44 ? -19.501 -20.132 -11.462 1.00 15.79 418 ALA B C 1
ATOM 2596 O O . ALA D 1 44 ? -20.350 -21.021 -11.496 1.00 16.74 418 ALA B O 1
ATOM 2598 N N . SER D 1 45 ? -19.783 -18.881 -11.109 1.00 13.15 419 SER B N 1
ATOM 2599 C CA . SER D 1 45 ? -21.143 -18.506 -10.745 1.00 18.18 419 SER B CA 1
ATOM 2600 C C . SER D 1 45 ? -22.053 -18.612 -11.961 1.00 17.43 419 SER B C 1
ATOM 2601 O O . SER D 1 45 ? -23.161 -19.136 -11.870 1.00 20.73 419 SER B O 1
ATOM 2604 N N . LEU D 1 46 ? -21.573 -18.118 -13.099 1.00 18.35 420 LEU B N 1
ATOM 2605 C CA . LEU D 1 46 ? -22.322 -18.211 -14.347 1.00 20.87 420 LEU B CA 1
ATOM 2606 C C . LEU D 1 46 ? -22.663 -19.662 -14.697 1.00 18.77 420 LEU B C 1
ATOM 2607 O O . LEU D 1 46 ? -23.811 -19.973 -15.013 1.00 22.31 420 LEU B O 1
ATOM 2612 N N . LEU D 1 47 ? -21.670 -20.545 -14.643 1.00 14.19 421 LEU B N 1
ATOM 2613 C CA . LEU D 1 47 ? -21.899 -21.958 -14.944 1.00 17.41 421 LEU B CA 1
ATOM 2614 C C . LEU D 1 47 ? -22.918 -22.566 -13.975 1.00 17.74 421 LEU B C 1
ATOM 2615 O O . LEU D 1 47 ? -23.793 -23.333 -14.378 1.00 18.64 421 LEU B O 1
ATOM 2620 N N . TRP D 1 48 ? -22.802 -22.214 -12.698 1.00 16.95 422 TRP B N 1
ATOM 2621 C CA . TRP D 1 48 ? -23.727 -22.707 -11.674 1.00 15.67 422 TRP B CA 1
ATOM 2622 C C . TRP D 1 48 ? -25.175 -22.320 -11.976 1.00 16.97 422 TRP B C 1
ATOM 2623 O O . TRP D 1 48 ? -26.071 -23.166 -11.946 1.00 17.48 422 TRP B O 1
ATOM 2634 N N . TYR D 1 49 ? -25.398 -21.046 -12.281 1.00 15.69 423 TYR B N 1
ATOM 2635 C CA . TYR D 1 49 ? -26.748 -20.530 -12.504 1.00 19.59 423 TYR B CA 1
ATOM 2636 C C . TYR D 1 49 ? -27.421 -21.102 -13.750 1.00 22.26 423 TYR B C 1
ATOM 2637 O O . TYR D 1 49 ? -28.646 -21.081 -13.863 1.00 24.78 423 TYR B O 1
ATOM 2646 N N . ASN D 1 50 ? -26.619 -21.598 -14.686 1.00 15.96 424 ASN B N 1
ATOM 2647 C CA . ASN D 1 50 ? -27.137 -22.154 -15.929 1.00 20.06 424 ASN B CA 1
ATOM 2648 C C . ASN D 1 50 ? -27.270 -23.666 -15.915 1.00 22.09 424 ASN B C 1
ATOM 2649 O O . ASN D 1 50 ? -27.711 -24.262 -16.897 1.00 23.56 424 ASN B O 1
ATOM 2654 N N . THR D 1 51 ? -26.871 -24.293 -14.814 1.00 16.50 425 THR B N 1
ATOM 2655 C CA . THR D 1 51 ? -26.868 -25.746 -14.765 1.00 15.19 425 THR B CA 1
ATOM 2656 C C . THR D 1 51 ? -27.467 -26.289 -13.472 1.00 20.58 425 THR B C 1
ATOM 2657 O O . THR D 1 51 ? -28.680 -26.462 -13.373 1.00 18.37 425 THR B O 1
ATOM 2661 N N . VAL D 1 52 ? -26.618 -26.548 -12.483 1.00 22.02 426 VAL B N 1
ATOM 2662 C CA . VAL D 1 52 ? -27.055 -27.225 -11.267 1.00 18.32 426 VAL B CA 1
ATOM 2663 C C . VAL D 1 52 ? -28.109 -26.437 -10.494 1.00 19.51 426 VAL B C 1
ATOM 2664 O O . VAL D 1 52 ? -29.018 -27.021 -9.905 1.00 21.17 426 VAL B O 1
ATOM 2668 N N . ASP D 1 53 ? -28.000 -25.112 -10.508 1.00 19.60 427 ASP B N 1
ATOM 2669 C CA . ASP D 1 53 ? -28.966 -24.281 -9.804 1.00 20.40 427 ASP B CA 1
ATOM 2670 C C . ASP D 1 53 ? -30.384 -24.526 -10.322 1.00 24.08 427 ASP B C 1
ATOM 2671 O O . ASP D 1 53 ? -31.342 -24.530 -9.553 1.00 21.86 427 ASP B O 1
ATOM 2676 N N . LEU D 1 54 ? -30.512 -24.729 -11.629 1.00 22.55 428 LEU B N 1
ATOM 2677 C CA . LEU D 1 54 ? -31.820 -24.945 -12.237 1.00 25.35 428 LEU B CA 1
ATOM 2678 C C . LEU D 1 54 ? -32.370 -26.317 -11.865 1.00 28.38 428 LEU B C 1
ATOM 2679 O O . LEU D 1 54 ? -33.565 -26.471 -11.608 1.00 26.90 428 LEU B O 1
ATOM 2684 N N . LEU D 1 55 ? -31.490 -27.312 -11.844 1.00 24.20 429 LEU B N 1
ATOM 2685 C CA . LEU D 1 55 ? -31.871 -28.658 -11.438 1.00 28.37 429 LEU B CA 1
ATOM 2686 C C . LEU D 1 55 ? -32.398 -28.654 -10.008 1.00 27.16 429 LEU B C 1
ATOM 2687 O O . LEU D 1 55 ? -33.428 -29.259 -9.716 1.00 27.62 429 LEU B O 1
ATOM 2692 N N . LEU D 1 56 ? -31.690 -27.961 -9.123 1.00 21.56 430 LEU B N 1
ATOM 2693 C CA . LEU D 1 56 ? -32.068 -27.903 -7.719 1.00 22.23 430 LEU B CA 1
ATOM 2694 C C . LEU D 1 56 ? -33.303 -27.035 -7.513 1.00 26.11 430 LEU B C 1
ATOM 2695 O O . LEU D 1 56 ? -34.078 -27.251 -6.580 1.00 27.27 430 LEU B O 1
ATOM 2700 N N . LYS D 1 57 ? -33.479 -26.053 -8.389 1.00 26.55 431 LYS B N 1
ATOM 2701 C CA . LYS D 1 57 ? -34.649 -25.191 -8.340 1.00 26.48 431 LYS B CA 1
ATOM 2702 C C . LYS D 1 57 ? -35.904 -26.002 -8.653 1.00 31.88 431 LYS B C 1
ATOM 2703 O O . LYS D 1 57 ? -36.921 -25.874 -7.973 1.00 37.19 431 LYS B O 1
ATOM 2709 N N . ARG D 1 58 ? -35.817 -26.843 -9.678 1.00 27.01 432 ARG B N 1
ATOM 2710 C CA . ARG D 1 58 ? -36.948 -27.652 -10.119 1.00 33.18 432 ARG B CA 1
ATOM 2711 C C . ARG D 1 58 ? -37.468 -28.571 -9.019 1.00 36.92 432 ARG B C 1
ATOM 2712 O O . ARG D 1 58 ? -38.678 -28.745 -8.873 1.00 32.15 432 ARG B O 1
ATOM 2720 N N . ILE D 1 59 ? -36.554 -29.162 -8.255 1.00 33.13 433 ILE B N 1
ATOM 2721 C CA . ILE D 1 59 ? -36.939 -30.114 -7.216 1.00 34.70 433 ILE B CA 1
ATOM 2722 C C . ILE D 1 59 ? -37.317 -29.438 -5.899 1.00 33.68 433 ILE B C 1
ATOM 2723 O O . ILE D 1 59 ? -37.644 -30.111 -4.923 1.00 40.16 433 ILE B O 1
ATOM 2728 N N . GLY D 1 60 ? -37.260 -28.111 -5.873 1.00 33.12 434 GLY B N 1
ATOM 2729 C CA . GLY D 1 60 ? -37.848 -27.353 -4.783 1.00 33.70 434 GLY B CA 1
ATOM 2730 C C . GLY D 1 60 ? -36.930 -26.868 -3.677 1.00 36.11 434 GLY B C 1
ATOM 2731 O O . GLY D 1 60 ? -37.399 -26.507 -2.600 1.00 37.73 434 GLY B O 1
ATOM 2732 N N . LEU D 1 61 ? -35.627 -26.847 -3.926 1.00 31.85 435 LEU B N 1
ATOM 2733 C CA . LEU D 1 61 ? -34.699 -26.319 -2.928 1.00 29.81 435 LEU B CA 1
ATOM 2734 C C . LEU D 1 61 ? -34.791 -24.799 -2.823 1.00 31.76 435 LEU B C 1
ATOM 2735 O O . LEU D 1 61 ? -35.017 -24.109 -3.813 1.00 34.91 435 LEU B O 1
ATOM 2740 N N . SER D 1 62 ? -34.612 -24.285 -1.612 1.00 27.63 436 SER B N 1
ATOM 2741 C CA . SER D 1 62 ? -34.635 -22.848 -1.377 1.00 30.97 436 SER B CA 1
ATOM 2742 C C . SER D 1 62 ? -33.329 -22.202 -1.831 1.00 36.04 436 SER B C 1
ATOM 2743 O O . SER D 1 62 ? -32.323 -22.882 -2.032 1.00 31.38 436 SER B O 1
ATOM 2746 N N . GLU D 1 63 ? -33.355 -20.885 -1.994 1.00 32.71 437 GLU B N 1
ATOM 2747 C CA . GLU D 1 63 ? -32.169 -20.127 -2.376 1.00 33.76 437 GLU B CA 1
ATOM 2748 C C . GLU D 1 63 ? -31.003 -20.428 -1.438 1.00 33.25 437 GLU B C 1
ATOM 2749 O O . GLU D 1 63 ? -29.866 -20.589 -1.884 1.00 26.26 437 GLU B O 1
ATOM 2755 N N . LYS D 1 64 ? -31.284 -20.519 -0.142 1.00 24.86 438 LYS B N 1
ATOM 2756 C CA . LYS D 1 64 ? -30.230 -20.798 0.826 1.00 29.81 438 LYS B CA 1
ATOM 2757 C C . LYS D 1 64 ? -29.722 -22.232 0.707 1.00 20.76 438 LYS B C 1
ATOM 2758 O O . LYS D 1 64 ? -28.522 -22.483 0.791 1.00 23.17 438 LYS B O 1
ATOM 2764 N N . GLU D 1 65 ? -30.644 -23.166 0.506 1.00 26.06 439 GLU B N 1
ATOM 2765 C CA . GLU D 1 65 ? -30.283 -24.570 0.358 1.00 24.82 439 GLU B CA 1
ATOM 2766 C C . GLU D 1 65 ? -29.406 -24.780 -0.876 1.00 25.23 439 GLU B C 1
ATOM 2767 O O . GLU D 1 65 ? -28.440 -25.545 -0.844 1.00 17.93 439 GLU B O 1
ATOM 2773 N N . ARG D 1 66 ? -29.741 -24.093 -1.962 1.00 20.61 440 ARG B N 1
ATOM 2774 C CA . ARG D 1 66 ? -28.964 -24.215 -3.189 1.00 27.25 440 ARG B CA 1
ATOM 2775 C C . ARG D 1 66 ? -27.571 -23.605 -3.018 1.00 19.80 440 ARG B C 1
ATOM 2776 O O . ARG D 1 66 ? -26.581 -24.160 -3.496 1.00 19.45 440 ARG B O 1
ATOM 2784 N N . GLU D 1 67 ? -27.500 -22.482 -2.309 1.00 16.89 441 GLU B N 1
ATOM 2785 C CA . GLU D 1 67 ? -26.229 -21.816 -2.042 1.00 24.96 441 GLU B CA 1
ATOM 2786 C C . GLU D 1 67 ? -25.282 -22.713 -1.252 1.00 19.77 441 GLU B C 1
ATOM 2787 O O . GLU D 1 67 ? -24.089 -22.782 -1.547 1.00 19.03 441 GLU B O 1
ATOM 2793 N N . GLU D 1 68 ? -25.816 -23.394 -0.242 1.00 21.42 442 GLU B N 1
ATOM 2794 C CA . GLU D 1 68 ? -25.020 -24.317 0.561 1.00 20.98 442 GLU B CA 1
ATOM 2795 C C . GLU D 1 68 ? -24.391 -25.412 -0.293 1.00 15.89 442 GLU B C 1
ATOM 2796 O O . GLU D 1 68 ? -23.252 -25.817 -0.059 1.00 15.14 442 GLU B O 1
ATOM 2802 N N . ILE D 1 69 ? -25.134 -25.889 -1.285 1.00 13.76 443 ILE B N 1
ATOM 2803 C CA . ILE D 1 69 ? -24.625 -26.924 -2.179 1.00 13.78 443 ILE B CA 1
ATOM 2804 C C . ILE D 1 69 ? -23.525 -26.391 -3.107 1.00 18.09 443 ILE B C 1
ATOM 2805 O O . ILE D 1 69 ? -22.550 -27.088 -3.385 1.00 11.38 443 ILE B O 1
ATOM 2810 N N . PHE D 1 70 ? -23.678 -25.158 -3.583 1.00 13.99 444 PHE B N 1
ATOM 2811 C CA . PHE D 1 70 ? -22.622 -24.521 -4.368 1.00 13.36 444 PHE B CA 1
ATOM 2812 C C . PHE D 1 70 ? -21.321 -24.507 -3.581 1.00 13.97 444 PHE B C 1
ATOM 2813 O O . PHE D 1 70 ? -20.273 -24.891 -4.093 1.00 13.98 444 PHE B O 1
ATOM 2821 N N . TYR D 1 71 ? -21.389 -24.058 -2.333 1.00 16.52 445 TYR B N 1
ATOM 2822 C CA . TYR D 1 71 ? -20.188 -23.959 -1.510 1.00 15.66 445 TYR B CA 1
ATOM 2823 C C . TYR D 1 71 ? -19.626 -25.336 -1.162 1.00 14.99 445 TYR B C 1
ATOM 2824 O O . TYR D 1 71 ? -18.414 -25.517 -1.084 1.00 13.46 445 TYR B O 1
ATOM 2833 N N . GLU D 1 72 ? -20.505 -26.312 -0.955 1.00 16.20 446 GLU B N 1
ATOM 2834 C CA . GLU D 1 72 ? -20.040 -27.675 -0.739 1.00 12.84 446 GLU B CA 1
ATOM 2835 C C . GLU D 1 72 ? -19.236 -28.126 -1.961 1.00 15.14 446 GLU B C 1
ATOM 2836 O O . GLU D 1 72 ? -18.229 -28.827 -1.831 1.00 15.11 446 GLU B O 1
ATOM 2850 N N . VAL D 1 74 ? -17.598 -26.075 -4.296 1.00 16.08 448 VAL B N 1
ATOM 2851 C CA . VAL D 1 74 ? -16.433 -25.271 -4.676 1.00 13.26 448 VAL B CA 1
ATOM 2852 C C . VAL D 1 74 ? -15.481 -24.882 -3.538 1.00 13.61 448 VAL B C 1
ATOM 2853 O O . VAL D 1 74 ? -14.373 -24.430 -3.797 1.00 15.05 448 VAL B O 1
ATOM 2857 N N . ARG D 1 75 ? -15.900 -25.047 -2.288 1.00 15.78 449 ARG B N 1
ATOM 2858 C CA . ARG D 1 75 ? -15.030 -24.689 -1.164 1.00 16.00 449 ARG B CA 1
ATOM 2859 C C . ARG D 1 75 ? -13.626 -25.307 -1.261 1.00 15.49 449 ARG B C 1
ATOM 2860 O O . ARG D 1 75 ? -12.633 -24.642 -0.962 1.00 15.89 449 ARG B O 1
ATOM 2868 N N . PRO D 1 76 ? -13.534 -26.584 -1.667 1.00 16.22 450 PRO B N 1
ATOM 2869 C CA . PRO D 1 76 ? -12.195 -27.168 -1.804 1.00 15.69 450 PRO B CA 1
ATOM 2870 C C . PRO D 1 76 ? -11.340 -26.477 -2.866 1.00 18.19 450 PRO B C 1
ATOM 2871 O O . PRO D 1 76 ? -10.121 -26.642 -2.845 1.00 16.77 450 PRO B O 1
ATOM 2875 N N . TYR D 1 77 ? -11.962 -25.725 -3.774 1.00 14.61 451 TYR B N 1
ATOM 2876 C CA . TYR D 1 77 ? -11.223 -25.005 -4.812 1.00 17.33 451 TYR B CA 1
ATOM 2877 C C . TYR D 1 77 ? -10.830 -23.586 -4.386 1.00 14.74 451 TYR B C 1
ATOM 2878 O O . TYR D 1 77 ? -10.190 -22.865 -5.149 1.00 17.64 451 TYR B O 1
ATOM 2887 N N . PHE D 1 78 ? -11.229 -23.181 -3.183 1.00 13.96 452 PHE B N 1
ATOM 2888 C CA . PHE D 1 78 ? -10.915 -21.842 -2.679 1.00 16.51 452 PHE B CA 1
ATOM 2889 C C . PHE D 1 78 ? -9.486 -21.780 -2.152 1.00 13.26 452 PHE B C 1
ATOM 2890 O O . PHE D 1 78 ? -9.260 -21.597 -0.958 1.00 13.73 452 PHE B O 1
ATOM 2898 N N . ARG D 1 79 ? -8.521 -21.923 -3.048 1.00 11.28 453 ARG B N 1
ATOM 2899 C CA . ARG D 1 79 ? -7.128 -22.005 -2.644 1.00 13.80 453 ARG B CA 1
ATOM 2900 C C . ARG D 1 79 ? -6.236 -21.721 -3.839 1.00 13.21 453 ARG B C 1
ATOM 2901 O O . ARG D 1 79 ? -6.707 -21.659 -4.974 1.00 13.92 453 ARG B O 1
ATOM 2909 N N . LEU D 1 80 ? -4.945 -21.543 -3.583 1.00 11.03 454 LEU B N 1
ATOM 2910 C CA . LEU D 1 80 ? -3.971 -21.518 -4.660 1.00 11.24 454 LEU B CA 1
ATOM 2911 C C . LEU D 1 80 ? -3.578 -22.959 -4.987 1.00 12.56 454 LEU B C 1
ATOM 2912 O O . LEU D 1 80 ? -2.931 -23.625 -4.174 1.00 14.56 454 LEU B O 1
ATOM 2917 N N . PHE D 1 81 ? -3.993 -23.453 -6.152 1.00 12.62 455 PHE B N 1
ATOM 2918 C CA . PHE D 1 81 ? -3.583 -24.785 -6.590 1.00 15.51 455 PHE B CA 1
ATOM 2919 C C . PHE D 1 81 ? -2.070 -24.785 -6.760 1.00 14.87 455 PHE B C 1
ATOM 2920 O O . PHE D 1 81 ? -1.501 -23.796 -7.211 1.00 16.27 455 PHE B O 1
ATOM 2928 N N . SER D 1 82 ? -1.412 -25.886 -6.406 1.00 17.00 456 SER B N 1
ATOM 2929 C CA . SER D 1 82 ? 0.042 -25.960 -6.561 1.00 16.28 456 SER B CA 1
ATOM 2930 C C . SER D 1 82 ? 0.420 -25.958 -8.041 1.00 15.60 456 SER B C 1
ATOM 2931 O O . SER D 1 82 ? -0.408 -26.237 -8.901 1.00 15.25 456 SER B O 1
ATOM 2934 N N . ARG D 1 83 ? 1.673 -25.640 -8.339 1.00 15.07 457 ARG B N 1
ATOM 2935 C CA . ARG D 1 83 ? 2.147 -25.714 -9.715 1.00 19.48 457 ARG B CA 1
ATOM 2936 C C . ARG D 1 83 ? 1.979 -27.124 -10.269 1.00 21.41 457 ARG B C 1
ATOM 2937 O O . ARG D 1 83 ? 1.610 -27.303 -11.426 1.00 18.54 457 ARG B O 1
ATOM 2945 N N . GLU D 1 84 ? 2.240 -28.124 -9.435 1.00 18.87 458 GLU B N 1
ATOM 2946 C CA . GLU D 1 84 ? 2.148 -29.514 -9.870 1.00 26.80 458 GLU B CA 1
ATOM 2947 C C . GLU D 1 84 ? 0.724 -29.868 -10.285 1.00 30.06 458 GLU B C 1
ATOM 2948 O O . GLU D 1 84 ? 0.512 -30.676 -11.183 1.00 26.69 458 GLU B O 1
ATOM 2954 N N . GLU D 1 85 ? -0.251 -29.248 -9.627 1.00 20.75 459 GLU B N 1
ATOM 2955 C CA . GLU D 1 85 ? -1.658 -29.507 -9.916 1.00 25.60 459 GLU B CA 1
ATOM 2956 C C . GLU D 1 85 ? -2.100 -28.918 -11.249 1.00 22.05 459 GLU B C 1
ATOM 2957 O O . GLU D 1 85 ? -2.876 -29.530 -11.981 1.00 29.82 459 GLU B O 1
ATOM 2963 N N . VAL D 1 86 ? -1.612 -27.725 -11.560 1.00 18.65 460 VAL B N 1
ATOM 2964 C CA . VAL D 1 86 ? -2.110 -27.002 -12.723 1.00 20.44 460 VAL B CA 1
ATOM 2965 C C . VAL D 1 86 ? -1.242 -27.169 -13.963 1.00 20.09 460 VAL B C 1
ATOM 2966 O O . VAL D 1 86 ? -1.741 -27.062 -15.081 1.00 23.59 460 VAL B O 1
ATOM 2970 N N . PHE D 1 87 ? 0.046 -27.438 -13.766 1.00 18.42 461 PHE B N 1
ATOM 2971 C CA . PHE D 1 87 ? 0.958 -27.645 -14.890 1.00 24.75 461 PHE B CA 1
ATOM 2972 C C . PHE D 1 87 ? 1.134 -29.122 -15.213 1.00 29.83 461 PHE B C 1
ATOM 2973 O O . PHE D 1 87 ? 0.985 -29.973 -14.332 1.00 25.43 461 PHE B O 1
ATOM 2981 N N . PRO D 1 88 ? 1.436 -29.432 -16.486 1.00 25.53 462 PRO B N 1
ATOM 2982 C CA . PRO D 1 88 ? 1.689 -30.825 -16.859 1.00 30.32 462 PRO B CA 1
ATOM 2983 C C . PRO D 1 88 ? 2.836 -31.393 -16.045 1.00 26.90 462 PRO B C 1
ATOM 2984 O O . PRO D 1 88 ? 2.587 -32.365 -15.350 1.00 39.51 462 PRO B O 1
#

Organism: NCBI:txid84600